Protein AF-C6TFQ3-F1 (afdb_monomer)

Structure (mmCIF, N/CA/C/O backbone):
data_AF-C6TFQ3-F1
#
_entry.id   AF-C6TFQ3-F1
#
loop_
_atom_site.group_PDB
_atom_site.id
_atom_site.type_symbol
_atom_site.label_atom_id
_atom_site.label_alt_id
_atom_site.label_comp_id
_atom_site.label_asym_id
_atom_site.label_entity_id
_atom_site.label_seq_id
_atom_site.pdbx_PDB_ins_code
_atom_site.Cartn_x
_atom_site.Cartn_y
_atom_site.Cartn_z
_atom_site.occupancy
_atom_site.B_iso_or_equiv
_atom_site.auth_seq_id
_atom_site.auth_comp_id
_atom_site.auth_asym_id
_atom_site.auth_atom_id
_atom_site.pdbx_PDB_model_num
ATOM 1 N N . MET A 1 1 ? 29.417 -45.162 -8.213 1.00 48.94 1 MET A N 1
ATOM 2 C CA . MET A 1 1 ? 28.328 -45.155 -9.212 1.00 48.94 1 MET A CA 1
ATOM 3 C C . MET A 1 1 ? 28.315 -43.777 -9.862 1.00 48.94 1 MET A C 1
ATOM 5 O O . MET A 1 1 ? 27.961 -42.842 -9.167 1.00 48.94 1 MET A O 1
ATOM 9 N N . GLY A 1 2 ? 28.736 -43.492 -11.087 1.00 54.97 2 GLY A N 1
ATOM 10 C CA . GLY A 1 2 ? 29.522 -44.139 -12.146 1.00 54.97 2 GLY A CA 1
ATOM 11 C C . GLY A 1 2 ? 30.116 -42.960 -12.956 1.00 54.97 2 GLY A C 1
ATOM 12 O O . GLY A 1 2 ? 29.472 -41.917 -13.040 1.00 54.97 2 GLY A O 1
ATOM 13 N N . SER A 1 3 ? 31.423 -42.968 -13.235 1.00 65.56 3 SER A N 1
ATOM 14 C CA . SER A 1 3 ? 32.021 -43.207 -14.571 1.00 65.56 3 SER A CA 1
ATOM 15 C C . SER A 1 3 ? 31.648 -42.122 -15.601 1.00 65.56 3 SER A C 1
ATOM 17 O O . SER A 1 3 ? 30.501 -42.048 -16.021 1.00 65.56 3 SER A O 1
ATOM 19 N N . GLU A 1 4 ? 32.501 -41.126 -15.876 1.00 51.19 4 GLU A N 1
ATOM 20 C CA . GLU A 1 4 ? 33.645 -41.136 -16.826 1.00 51.19 4 GLU A CA 1
ATOM 21 C C . GLU A 1 4 ? 33.305 -41.570 -18.264 1.00 51.19 4 GLU A C 1
ATOM 23 O O . GLU A 1 4 ? 33.021 -42.738 -18.506 1.00 51.19 4 GLU A O 1
ATOM 28 N N . SER A 1 5 ? 33.456 -40.650 -19.230 1.00 60.28 5 SER A N 1
ATOM 29 C CA . SER A 1 5 ? 34.064 -40.905 -20.554 1.00 60.28 5 SER A CA 1
ATOM 30 C C . SER A 1 5 ? 34.273 -39.565 -21.285 1.00 60.28 5 SER A C 1
ATOM 32 O O . SER A 1 5 ? 33.310 -38.839 -21.501 1.00 60.28 5 SER A O 1
ATOM 34 N N . VAL A 1 6 ? 35.501 -39.045 -21.395 1.00 60.16 6 VAL A N 1
ATOM 35 C CA . VAL A 1 6 ? 36.549 -39.310 -22.413 1.00 60.16 6 VAL A CA 1
ATOM 36 C C . VAL A 1 6 ? 36.440 -38.373 -23.628 1.00 60.16 6 VAL A C 1
ATOM 38 O O . VAL A 1 6 ? 35.434 -38.299 -24.321 1.00 60.16 6 VAL A O 1
ATOM 41 N N . ALA A 1 7 ? 37.532 -37.630 -23.815 1.00 52.31 7 ALA A N 1
ATOM 42 C CA . ALA A 1 7 ? 37.815 -36.614 -24.824 1.00 52.31 7 ALA A CA 1
ATOM 43 C C . ALA A 1 7 ? 38.434 -37.247 -26.114 1.00 52.31 7 ALA A C 1
ATOM 45 O O . ALA A 1 7 ? 38.177 -38.417 -26.378 1.00 52.31 7 ALA A O 1
ATOM 46 N N . PRO A 1 8 ? 39.344 -36.584 -26.864 1.00 57.88 8 PRO A N 1
ATOM 47 C CA . PRO A 1 8 ? 39.130 -35.576 -27.922 1.00 57.88 8 PRO A CA 1
ATOM 48 C C . PRO A 1 8 ? 39.855 -35.929 -29.258 1.00 57.88 8 PRO A C 1
ATOM 50 O O . PRO A 1 8 ? 40.720 -36.796 -29.270 1.00 57.88 8 PRO A O 1
ATOM 53 N N . MET A 1 9 ? 39.609 -35.220 -30.378 1.00 65.50 9 MET A N 1
ATOM 54 C CA . MET A 1 9 ? 40.510 -35.233 -31.566 1.00 65.50 9 MET A CA 1
ATOM 55 C C . MET A 1 9 ? 40.239 -34.014 -32.487 1.00 65.50 9 MET A C 1
ATOM 57 O O . MET A 1 9 ? 39.106 -33.830 -32.909 1.00 65.50 9 MET A O 1
ATOM 61 N N . VAL A 1 10 ? 41.107 -32.986 -32.525 1.00 60.50 10 VAL A N 1
ATOM 62 C CA . VAL A 1 10 ? 42.209 -32.687 -33.489 1.00 60.50 10 VAL A CA 1
ATOM 63 C C . VAL A 1 10 ? 41.747 -32.308 -34.908 1.00 60.50 10 VAL A C 1
ATOM 65 O O . VAL A 1 10 ? 41.184 -33.138 -35.599 1.00 60.50 10 VAL A O 1
ATOM 68 N N . GLU A 1 11 ? 42.033 -31.060 -35.318 1.00 57.12 11 GLU A N 1
ATOM 69 C CA . GLU A 1 11 ? 42.728 -30.636 -36.565 1.00 57.12 11 GLU A CA 1
ATOM 70 C C . GLU A 1 11 ? 42.681 -29.091 -36.675 1.00 57.12 11 GLU A C 1
ATOM 72 O O . GLU A 1 11 ? 41.654 -28.474 -36.932 1.00 57.12 11 GLU A O 1
ATOM 77 N N . THR A 1 12 ? 43.698 -28.390 -36.165 1.00 47.97 12 THR A N 1
ATOM 78 C CA . THR A 1 12 ? 44.745 -27.674 -36.927 1.00 47.97 12 THR A CA 1
ATOM 79 C C . THR A 1 12 ? 44.280 -26.881 -38.154 1.00 47.97 12 THR A C 1
ATOM 81 O O . THR A 1 12 ? 44.233 -27.403 -39.262 1.00 47.97 12 THR A O 1
ATOM 84 N N . SER A 1 13 ? 44.127 -25.559 -38.003 1.00 61.50 13 SER A N 1
ATOM 85 C CA . SER A 1 13 ? 44.416 -24.646 -39.111 1.00 61.50 13 SER A CA 1
ATOM 86 C C . SER A 1 13 ? 44.964 -23.296 -38.644 1.00 61.50 13 SER A C 1
ATOM 88 O O . SER A 1 13 ? 44.720 -22.821 -37.538 1.00 61.50 13 SER A O 1
ATOM 90 N N . LYS A 1 14 ? 45.820 -22.748 -39.498 1.00 56.38 14 LYS A N 1
ATOM 91 C CA . LYS A 1 14 ? 47.027 -21.973 -39.206 1.00 56.38 14 LYS A CA 1
ATOM 92 C C . LYS A 1 14 ? 46.860 -20.542 -39.705 1.00 56.38 14 LYS A C 1
ATOM 94 O O . LYS A 1 14 ? 46.885 -20.346 -40.908 1.00 56.38 14 LYS A O 1
ATOM 99 N N . ASN A 1 15 ? 46.791 -19.553 -38.812 1.00 56.25 15 ASN A N 1
ATOM 100 C CA . ASN A 1 15 ? 46.951 -18.124 -39.134 1.00 56.25 15 ASN A CA 1
ATOM 101 C C . ASN A 1 15 ? 47.692 -17.454 -37.960 1.00 56.25 15 ASN A C 1
ATOM 103 O O . ASN A 1 15 ? 47.140 -17.314 -36.879 1.00 56.25 15 ASN A O 1
ATOM 107 N N . ARG A 1 16 ? 49.029 -17.379 -37.992 1.00 54.97 16 ARG A N 1
ATOM 108 C CA . ARG A 1 16 ? 49.882 -16.316 -38.569 1.00 54.97 16 ARG A CA 1
ATOM 109 C C . ARG A 1 16 ? 49.795 -14.986 -37.788 1.00 54.97 16 ARG A C 1
ATOM 111 O O . ARG A 1 16 ? 48.794 -14.292 -37.875 1.00 54.97 16 ARG A O 1
ATOM 118 N N . SER A 1 17 ? 50.927 -14.646 -37.144 1.00 53.91 17 SER A N 1
ATOM 119 C CA . SER A 1 17 ? 51.360 -13.345 -36.569 1.00 53.91 17 SER A CA 1
ATOM 120 C C . SER A 1 17 ? 50.542 -12.795 -35.385 1.00 53.91 17 SER A C 1
ATOM 122 O O . SER A 1 17 ? 49.330 -12.765 -35.449 1.00 53.91 17 SER A O 1
ATOM 124 N N . SER A 1 18 ? 51.091 -12.307 -34.269 1.00 56.94 18 SER A N 1
ATOM 125 C CA . SER A 1 18 ? 52.445 -11.848 -33.929 1.00 56.94 18 SER A CA 1
ATOM 126 C C . SER A 1 18 ? 52.644 -11.889 -32.404 1.00 56.94 18 SER A C 1
ATOM 128 O O . SER A 1 18 ? 51.827 -11.367 -31.649 1.00 56.94 18 SER A O 1
ATOM 130 N N 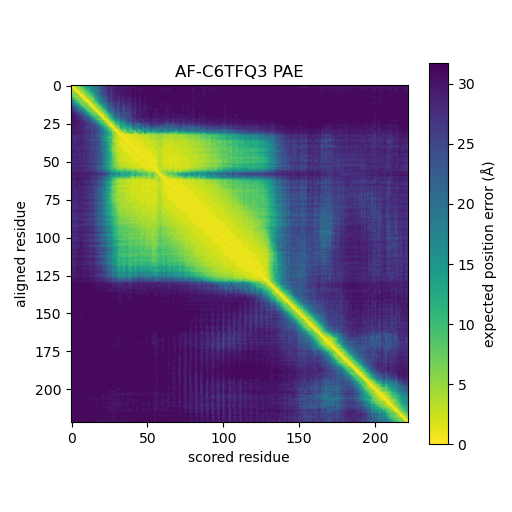. SER A 1 19 ? 53.756 -12.480 -31.968 1.00 46.12 19 SER A N 1
ATOM 131 C CA . SER A 1 19 ? 54.233 -12.501 -30.582 1.00 46.12 19 SER A CA 1
ATOM 132 C C . SER A 1 19 ? 54.896 -11.168 -30.203 1.00 46.12 19 SER A C 1
ATOM 134 O O . SER A 1 19 ? 55.798 -10.714 -30.902 1.00 46.12 19 SER A O 1
ATOM 136 N N . GLY A 1 20 ? 54.507 -10.595 -29.061 1.00 50.88 20 GLY A N 1
ATOM 137 C CA . GLY A 1 20 ? 55.154 -9.453 -28.399 1.00 50.88 20 GLY A CA 1
ATOM 138 C C . GLY A 1 20 ? 54.477 -9.203 -27.046 1.00 50.88 20 GLY A C 1
ATOM 139 O O . GLY A 1 20 ? 53.488 -8.491 -26.981 1.00 50.88 20 GLY A O 1
ATOM 140 N N . LYS A 1 21 ? 54.739 -10.024 -26.024 1.00 52.56 21 LYS A N 1
ATOM 141 C CA . LYS A 1 21 ? 55.815 -9.888 -25.023 1.00 52.56 21 LYS A CA 1
ATOM 142 C C . LYS A 1 21 ? 55.542 -8.765 -23.999 1.00 52.56 21 LYS A C 1
ATOM 144 O O . LYS A 1 21 ? 55.502 -7.597 -24.348 1.00 52.56 21 LYS A O 1
ATOM 149 N N . MET A 1 22 ? 55.480 -9.203 -22.733 1.00 53.91 22 MET A N 1
ATOM 150 C CA . MET A 1 22 ? 55.640 -8.490 -21.450 1.00 53.91 22 MET A CA 1
ATOM 151 C C . MET A 1 22 ? 54.394 -8.084 -20.647 1.00 53.91 22 MET A C 1
ATOM 153 O O . MET A 1 22 ? 53.729 -7.084 -20.886 1.00 53.91 22 MET A O 1
ATOM 157 N N . ASN A 1 23 ? 54.204 -8.864 -19.578 1.00 44.00 23 ASN A N 1
ATOM 158 C CA . ASN A 1 23 ? 53.547 -8.511 -18.327 1.00 44.00 23 ASN A CA 1
ATOM 159 C C . ASN A 1 23 ? 54.017 -7.139 -17.815 1.00 44.00 23 ASN A C 1
ATOM 161 O O . ASN A 1 23 ? 55.199 -6.973 -17.521 1.00 44.00 23 ASN A O 1
ATOM 165 N N . GLN A 1 24 ? 53.092 -6.199 -17.642 1.00 50.66 24 GLN A N 1
ATOM 166 C CA . GLN A 1 24 ? 53.232 -5.041 -16.757 1.00 50.66 24 GLN A CA 1
ATOM 167 C C . GLN A 1 24 ? 51.860 -4.766 -16.131 1.00 50.66 24 GLN A C 1
ATOM 169 O O . GLN A 1 24 ? 50.830 -4.971 -16.769 1.00 50.66 24 GLN A O 1
ATOM 174 N N . GLY A 1 25 ? 51.873 -4.415 -14.846 1.00 44.50 25 GLY A N 1
ATOM 175 C CA . GLY A 1 25 ? 50.775 -4.557 -13.893 1.00 44.50 25 GLY A CA 1
ATOM 176 C C . GLY A 1 25 ? 49.431 -3.917 -14.245 1.00 44.50 25 GLY A C 1
ATOM 177 O O . GLY A 1 25 ? 49.281 -3.140 -15.179 1.00 44.50 25 GLY A O 1
ATOM 178 N N . LYS A 1 26 ? 48.440 -4.281 -13.425 1.00 47.41 26 LYS A N 1
ATOM 179 C CA . LYS A 1 26 ? 47.054 -3.800 -13.382 1.00 47.41 26 LYS A CA 1
ATOM 180 C C . LYS A 1 26 ? 46.960 -2.272 -13.560 1.00 47.41 26 LYS A C 1
ATOM 182 O O . LYS A 1 26 ? 46.892 -1.532 -12.587 1.00 47.41 26 LYS A O 1
ATOM 187 N N . VAL A 1 27 ? 46.919 -1.803 -14.802 1.00 49.78 27 VAL A N 1
ATOM 188 C CA . VAL A 1 27 ? 46.503 -0.446 -15.164 1.00 49.78 27 VAL A CA 1
ATOM 189 C C . VAL A 1 27 ? 45.105 -0.589 -15.755 1.00 49.78 27 VAL A C 1
ATOM 191 O O . VAL A 1 27 ? 44.945 -1.382 -16.688 1.00 49.78 27 VAL A O 1
ATOM 194 N N . PRO A 1 28 ? 44.078 0.114 -15.238 1.00 62.00 28 PRO A N 1
ATOM 195 C CA . PRO A 1 28 ? 42.754 0.097 -15.844 1.00 62.00 28 PRO A CA 1
ATOM 196 C C . PRO A 1 28 ? 42.904 0.427 -17.329 1.00 62.00 28 PRO A C 1
ATOM 198 O O . PRO A 1 28 ? 43.361 1.521 -17.671 1.00 62.00 28 PRO A O 1
ATOM 201 N N . ARG A 1 29 ? 42.606 -0.542 -18.211 1.00 63.22 29 ARG A N 1
ATOM 202 C CA . ARG A 1 29 ? 42.688 -0.343 -19.661 1.00 63.22 29 ARG A CA 1
ATOM 203 C C . ARG A 1 29 ? 41.931 0.943 -19.970 1.00 63.22 29 ARG A C 1
ATOM 205 O O . ARG A 1 29 ? 40.759 1.070 -19.621 1.00 63.22 29 ARG A O 1
ATOM 212 N N . LYS A 1 30 ? 42.620 1.925 -20.555 1.00 72.94 30 LYS A N 1
ATOM 213 C CA . LYS A 1 30 ? 42.013 3.181 -20.997 1.00 72.94 30 LYS A CA 1
ATOM 214 C C . LYS A 1 30 ? 41.068 2.835 -22.145 1.00 72.94 30 LYS A C 1
ATOM 216 O O . LYS A 1 30 ? 41.473 2.805 -23.298 1.00 72.94 30 LYS A O 1
ATOM 221 N N . ILE A 1 31 ? 39.829 2.497 -21.800 1.00 76.31 31 ILE A N 1
ATOM 222 C CA . ILE A 1 31 ? 38.749 2.246 -22.752 1.00 76.31 31 ILE A CA 1
ATOM 223 C C . ILE A 1 31 ? 38.613 3.492 -23.627 1.00 76.31 31 ILE A C 1
ATOM 225 O O . ILE A 1 31 ? 38.533 4.612 -23.100 1.00 76.31 31 ILE A O 1
ATOM 229 N N . HIS A 1 32 ? 38.611 3.300 -24.946 1.00 88.00 32 HIS A N 1
ATOM 230 C CA . HIS A 1 32 ? 38.475 4.394 -25.901 1.00 88.00 32 HIS A CA 1
ATOM 231 C C . HIS A 1 32 ? 37.145 5.122 -25.664 1.00 88.00 32 HIS A C 1
ATOM 233 O O . HIS A 1 32 ? 36.136 4.509 -25.316 1.00 88.00 32 HIS A O 1
ATOM 239 N N . LYS A 1 33 ? 37.116 6.445 -25.865 1.00 94.06 33 LYS A N 1
ATOM 240 C CA . LYS A 1 33 ? 35.918 7.273 -25.623 1.00 94.06 33 LYS A CA 1
ATOM 241 C C . LYS A 1 33 ? 34.663 6.713 -26.314 1.00 94.06 33 LYS A C 1
ATOM 243 O O . LYS A 1 33 ? 33.593 6.723 -25.716 1.00 94.06 33 LYS A O 1
ATOM 248 N N . ALA A 1 34 ? 34.815 6.191 -27.532 1.00 94.88 34 ALA A N 1
ATOM 249 C CA . ALA A 1 34 ? 33.730 5.580 -28.297 1.00 94.88 34 ALA A CA 1
ATOM 250 C C . ALA A 1 34 ? 33.166 4.312 -27.632 1.00 94.88 34 ALA A C 1
ATOM 252 O O . ALA A 1 34 ? 31.954 4.163 -27.534 1.00 94.88 34 ALA A O 1
ATOM 253 N N . GLU A 1 35 ? 34.029 3.429 -27.129 1.00 94.88 35 GLU A N 1
ATOM 254 C CA . GLU A 1 35 ? 33.624 2.189 -26.455 1.00 94.88 35 GLU A CA 1
ATOM 255 C C . GLU A 1 35 ? 32.897 2.486 -25.136 1.00 94.88 35 GLU A C 1
ATOM 257 O O . GLU A 1 35 ? 31.862 1.893 -24.842 1.00 94.88 35 GLU A O 1
ATOM 262 N N . ARG A 1 36 ? 33.365 3.489 -24.384 1.00 94.81 36 ARG A N 1
ATOM 263 C CA . ARG A 1 36 ? 32.683 3.949 -23.166 1.00 94.81 36 ARG A CA 1
ATOM 264 C C . ARG A 1 36 ? 31.283 4.500 -23.449 1.00 94.81 36 ARG A C 1
ATOM 266 O O . ARG A 1 36 ? 30.354 4.204 -22.705 1.00 94.81 36 ARG A O 1
ATOM 273 N N . GLU A 1 37 ? 31.130 5.293 -24.509 1.00 96.88 37 GLU A N 1
ATOM 274 C CA . GLU A 1 37 ? 29.821 5.820 -24.920 1.00 96.88 37 GLU A CA 1
ATOM 275 C C . GLU A 1 37 ? 28.899 4.712 -25.443 1.00 96.88 37 GLU A C 1
ATOM 277 O O . GLU A 1 37 ? 27.707 4.730 -25.141 1.00 96.88 37 GLU A O 1
ATOM 282 N N . LYS A 1 38 ? 29.435 3.725 -26.174 1.00 97.00 38 LYS A N 1
ATOM 283 C CA . LYS A 1 38 ? 28.672 2.552 -26.618 1.00 97.00 38 LYS A CA 1
ATOM 284 C C . LYS A 1 38 ? 28.077 1.804 -25.421 1.00 97.00 38 LYS A C 1
ATOM 286 O O . LYS A 1 38 ? 26.860 1.670 -25.364 1.00 97.00 38 LYS A O 1
ATOM 291 N N . MET A 1 39 ? 28.900 1.448 -24.431 1.00 96.12 39 MET A N 1
ATOM 292 C CA . MET A 1 39 ? 28.422 0.783 -23.208 1.00 96.12 39 MET A CA 1
ATOM 293 C C . MET A 1 39 ? 27.387 1.628 -22.454 1.00 96.12 39 MET A C 1
ATOM 295 O O . MET A 1 39 ? 26.392 1.104 -21.962 1.00 96.12 39 MET A O 1
ATOM 299 N N . LYS A 1 40 ? 27.575 2.954 -22.391 1.00 97.44 40 LYS A N 1
ATOM 300 C CA . LYS A 1 40 ? 26.594 3.861 -21.775 1.00 97.44 40 LYS A CA 1
ATOM 301 C C . LYS A 1 40 ? 25.237 3.812 -22.491 1.00 97.44 40 LYS A C 1
ATOM 303 O O . LYS A 1 40 ? 24.203 3.846 -21.826 1.00 97.44 40 LYS A O 1
ATOM 308 N N . ARG A 1 41 ? 25.222 3.760 -23.828 1.00 97.31 41 ARG A N 1
ATOM 309 C CA . ARG A 1 41 ? 23.979 3.676 -24.615 1.00 97.31 41 ARG A CA 1
ATOM 310 C C . ARG A 1 41 ? 23.318 2.312 -24.532 1.00 97.31 41 ARG A C 1
ATOM 312 O O . ARG A 1 41 ? 22.097 2.275 -24.455 1.00 97.31 41 ARG A O 1
ATOM 319 N N . GLU A 1 42 ? 24.100 1.238 -24.543 1.00 97.50 42 GLU A N 1
ATOM 320 C CA . GLU A 1 42 ? 23.598 -0.126 -24.344 1.00 97.50 42 GLU A CA 1
ATOM 321 C C . GLU A 1 42 ? 22.901 -0.232 -22.988 1.00 97.50 42 GLU A C 1
ATOM 323 O O . GLU A 1 42 ? 21.717 -0.548 -22.949 1.00 97.50 42 GLU A O 1
ATOM 328 N N . HIS A 1 43 ? 23.559 0.212 -21.913 1.00 97.81 43 HIS A N 1
ATOM 329 C CA . HIS A 1 43 ? 22.948 0.247 -20.587 1.00 97.81 43 HIS A CA 1
ATOM 330 C C . HIS A 1 43 ? 21.677 1.112 -20.534 1.00 97.81 43 HIS A C 1
ATOM 332 O O . HIS A 1 43 ? 20.667 0.708 -19.971 1.00 97.81 43 HIS A O 1
ATOM 338 N N . LEU A 1 44 ? 21.679 2.307 -21.140 1.00 96.75 44 LEU A 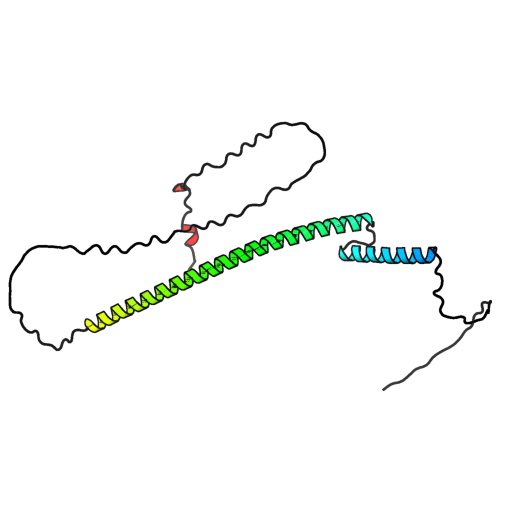N 1
ATOM 339 C CA . LEU A 1 44 ? 20.470 3.137 -21.185 1.00 96.75 44 LEU A CA 1
ATOM 340 C C . LEU A 1 44 ? 19.334 2.457 -21.967 1.00 96.75 44 LEU A C 1
ATOM 342 O O . LEU A 1 44 ? 18.174 2.598 -21.592 1.00 96.75 44 LEU A O 1
ATOM 346 N N . ASN A 1 45 ? 19.650 1.741 -23.048 1.00 95.56 45 ASN A N 1
ATOM 347 C CA . ASN A 1 45 ? 18.661 0.994 -23.820 1.00 95.56 45 ASN A CA 1
ATOM 348 C C . ASN A 1 45 ? 18.075 -0.169 -23.009 1.00 95.56 45 ASN A C 1
ATOM 350 O O . ASN A 1 45 ? 16.862 -0.335 -23.053 1.00 95.56 45 ASN A O 1
ATOM 354 N N . GLU A 1 46 ? 18.880 -0.893 -22.224 1.00 96.19 46 GLU A N 1
ATOM 355 C CA . GLU A 1 46 ? 18.383 -1.915 -21.284 1.00 96.19 46 GLU A CA 1
ATOM 356 C C . GLU A 1 46 ? 17.332 -1.320 -20.336 1.00 96.19 46 GLU A C 1
ATOM 358 O O . GLU A 1 46 ? 16.245 -1.867 -20.203 1.00 96.19 46 GLU A O 1
ATOM 363 N N . ARG A 1 47 ? 17.578 -0.123 -19.781 1.00 96.12 47 ARG A N 1
ATOM 364 C CA . ARG A 1 47 ? 16.597 0.561 -18.911 1.00 96.12 47 ARG A CA 1
ATOM 365 C C . ARG A 1 47 ? 15.293 0.912 -19.630 1.00 96.12 47 ARG A C 1
ATOM 367 O O . ARG A 1 47 ? 14.241 0.894 -19.000 1.00 96.12 47 ARG A O 1
ATOM 374 N N . PHE A 1 48 ? 15.345 1.252 -20.921 1.00 96.12 48 PHE A N 1
ATOM 375 C CA . PHE A 1 48 ? 14.134 1.482 -21.719 1.00 96.12 48 PHE A CA 1
ATOM 376 C C . PHE A 1 48 ? 13.375 0.183 -21.999 1.00 96.12 48 PHE A C 1
ATOM 378 O O . PHE A 1 48 ? 12.149 0.213 -21.992 1.00 96.12 48 PHE A O 1
ATOM 385 N N . VAL A 1 49 ? 14.079 -0.931 -22.220 1.00 94.31 49 VAL A N 1
ATOM 386 C CA . VAL A 1 49 ? 13.466 -2.258 -22.397 1.00 94.31 49 VAL A CA 1
ATOM 387 C C . VAL A 1 49 ? 12.808 -2.721 -21.095 1.00 94.31 49 VAL A C 1
ATOM 389 O O . VAL A 1 49 ? 11.645 -3.113 -21.121 1.00 94.31 49 VAL A O 1
ATOM 392 N N . ASP A 1 50 ? 13.491 -2.585 -19.955 1.00 95.81 50 ASP A N 1
ATOM 393 C CA . ASP A 1 50 ? 12.934 -2.889 -18.629 1.00 95.81 50 ASP A CA 1
ATOM 394 C C . ASP A 1 50 ? 11.676 -2.056 -18.343 1.00 95.81 50 ASP A C 1
ATOM 396 O O . ASP A 1 50 ? 10.667 -2.578 -17.872 1.00 95.81 50 ASP A O 1
ATOM 400 N N . LEU A 1 51 ? 11.721 -0.752 -18.649 1.00 96.62 51 LEU A N 1
ATOM 401 C CA . LEU A 1 51 ? 10.587 0.152 -18.464 1.00 96.62 51 LEU A CA 1
ATOM 402 C C . LEU A 1 51 ? 9.420 -0.190 -19.396 1.00 96.62 51 LEU A C 1
ATOM 404 O O . LEU A 1 51 ? 8.277 -0.157 -18.959 1.00 96.62 51 LEU A O 1
ATOM 408 N N . ALA A 1 52 ? 9.690 -0.526 -20.660 1.00 95.69 52 ALA A N 1
ATOM 409 C CA . ALA A 1 52 ? 8.657 -0.961 -21.596 1.00 95.69 52 ALA A CA 1
ATOM 410 C C . ALA A 1 52 ? 7.992 -2.261 -21.123 1.00 95.69 52 ALA A C 1
ATOM 412 O O . ALA A 1 52 ? 6.769 -2.325 -21.073 1.00 95.69 52 ALA A O 1
ATOM 413 N N . SER A 1 53 ? 8.792 -3.240 -20.690 1.00 94.56 53 SER A N 1
ATOM 414 C CA . SER A 1 53 ? 8.318 -4.499 -20.106 1.00 94.56 53 SER A CA 1
ATOM 415 C C . SER A 1 53 ? 7.422 -4.265 -18.885 1.00 94.56 53 SER A C 1
ATOM 417 O O . SER A 1 53 ? 6.330 -4.816 -18.811 1.00 94.56 53 SER A O 1
ATOM 419 N N . ALA A 1 54 ? 7.817 -3.372 -17.969 1.00 95.00 54 ALA A N 1
ATOM 420 C CA . ALA A 1 54 ? 7.018 -3.029 -16.787 1.00 95.00 54 ALA A CA 1
ATOM 421 C C . ALA A 1 54 ? 5.684 -2.321 -17.102 1.00 95.00 54 ALA A C 1
ATOM 423 O O . ALA A 1 54 ? 4.820 -2.235 -16.232 1.00 95.00 54 ALA A O 1
ATOM 424 N N . LEU A 1 55 ? 5.534 -1.779 -18.314 1.00 94.94 55 LEU A N 1
ATOM 425 C CA . LEU A 1 55 ? 4.323 -1.115 -18.804 1.00 94.94 55 LEU A CA 1
ATOM 426 C C . LEU A 1 55 ? 3.528 -1.985 -19.787 1.00 94.94 55 LEU A C 1
ATOM 428 O O . LEU A 1 55 ? 2.596 -1.478 -20.410 1.00 94.94 55 LEU A O 1
ATOM 432 N N . ASP A 1 56 ? 3.930 -3.245 -19.985 1.00 93.31 56 ASP A N 1
ATOM 433 C CA . ASP A 1 56 ? 3.393 -4.141 -21.015 1.00 93.31 56 ASP A CA 1
ATOM 434 C C . ASP A 1 56 ? 3.454 -3.538 -22.439 1.00 93.31 56 ASP A C 1
ATOM 436 O O . ASP A 1 56 ? 2.622 -3.810 -23.309 1.00 93.31 56 ASP A O 1
ATOM 440 N N . LEU A 1 57 ? 4.464 -2.700 -22.700 1.00 90.75 57 LEU A N 1
ATOM 441 C CA . LEU A 1 57 ? 4.740 -2.102 -24.004 1.00 90.75 57 LEU A CA 1
ATOM 442 C C . LEU A 1 57 ? 5.750 -2.950 -24.786 1.00 90.75 57 LEU A C 1
ATOM 444 O O . LEU A 1 57 ? 6.745 -3.436 -24.259 1.00 90.75 57 LEU A O 1
ATOM 448 N N . ASN A 1 58 ? 5.535 -3.064 -26.096 1.00 84.31 58 ASN A N 1
ATOM 449 C CA . ASN A 1 58 ? 6.475 -3.717 -27.009 1.00 84.31 58 ASN A CA 1
ATOM 450 C C . ASN A 1 58 ? 7.776 -2.899 -27.193 1.00 84.31 58 ASN A C 1
ATOM 452 O O . ASN A 1 58 ? 7.749 -1.667 -27.145 1.00 84.31 58 ASN A O 1
ATOM 456 N N . GLU A 1 59 ? 8.890 -3.559 -27.517 1.00 73.38 59 GLU A N 1
ATOM 457 C CA . GLU A 1 59 ? 10.197 -2.944 -27.822 1.00 73.38 59 GLU A CA 1
ATOM 458 C C . GLU A 1 59 ? 10.171 -2.014 -29.050 1.00 73.38 59 GLU A C 1
ATOM 460 O O . GLU A 1 59 ? 11.012 -1.128 -29.197 1.00 73.38 59 GLU A O 1
ATOM 465 N N . ASN A 1 60 ? 9.160 -2.179 -29.909 1.00 82.50 60 ASN A N 1
ATOM 466 C CA . ASN A 1 60 ? 8.921 -1.332 -31.078 1.00 82.50 60 ASN A CA 1
ATOM 467 C C . ASN A 1 60 ? 8.371 0.060 -30.721 1.00 82.50 60 ASN A C 1
ATOM 469 O O . ASN A 1 60 ? 8.290 0.932 -31.589 1.00 82.50 60 ASN A O 1
ATOM 473 N N . ASN A 1 61 ? 7.976 0.286 -29.464 1.00 85.44 61 ASN A N 1
ATOM 474 C CA . ASN A 1 61 ? 7.511 1.595 -29.029 1.00 85.44 61 ASN A CA 1
ATOM 475 C C . ASN A 1 61 ? 8.683 2.579 -28.957 1.00 85.44 61 ASN A C 1
ATOM 477 O O . ASN A 1 61 ? 9.731 2.318 -28.367 1.00 85.44 61 ASN A O 1
ATOM 481 N N . GLY A 1 62 ? 8.500 3.758 -29.554 1.00 93.12 62 GLY A N 1
ATOM 482 C CA . GLY A 1 62 ? 9.507 4.811 -29.499 1.00 93.12 62 GLY A CA 1
ATOM 483 C C . GLY A 1 62 ? 9.772 5.260 -28.058 1.00 93.12 62 GLY A C 1
ATOM 484 O O . GLY A 1 62 ? 8.853 5.354 -27.247 1.00 93.12 62 GLY A O 1
ATOM 485 N N . LYS A 1 63 ? 11.022 5.631 -27.749 1.00 95.06 63 LYS A N 1
ATOM 486 C CA . LYS A 1 63 ? 11.436 6.093 -26.405 1.00 95.06 63 LYS A CA 1
ATOM 487 C C . LYS A 1 63 ? 10.550 7.207 -25.841 1.00 95.06 63 LYS A C 1
ATOM 489 O O . LYS A 1 63 ? 10.259 7.213 -24.653 1.00 95.06 63 LYS A O 1
ATOM 494 N N . ALA A 1 64 ? 10.113 8.138 -26.692 1.00 95.75 64 ALA A N 1
ATOM 495 C CA . ALA A 1 64 ? 9.204 9.208 -26.291 1.00 95.75 64 ALA A CA 1
ATOM 496 C C . ALA A 1 64 ? 7.839 8.666 -25.834 1.00 95.75 64 ALA A C 1
ATOM 498 O O . ALA A 1 64 ? 7.336 9.103 -24.807 1.00 95.75 64 ALA A O 1
ATOM 499 N N . SER A 1 65 ? 7.282 7.679 -26.545 1.00 95.50 65 SER A N 1
ATOM 500 C CA . SER A 1 65 ? 6.013 7.042 -26.180 1.00 95.50 65 SER A CA 1
ATOM 501 C C . SER A 1 65 ? 6.130 6.290 -24.854 1.00 95.50 65 SER A C 1
ATOM 503 O O . SER A 1 65 ? 5.301 6.520 -23.982 1.00 95.50 65 SER A O 1
ATOM 505 N N . ILE A 1 66 ? 7.201 5.510 -24.645 1.00 96.44 66 ILE A N 1
ATOM 506 C CA . ILE A 1 66 ? 7.454 4.823 -23.363 1.00 96.44 66 ILE A CA 1
ATOM 507 C C . ILE A 1 66 ? 7.452 5.831 -22.202 1.00 96.44 66 ILE A C 1
ATOM 509 O O . ILE A 1 66 ? 6.788 5.612 -21.191 1.00 96.44 66 ILE A O 1
ATOM 513 N N . LEU A 1 67 ? 8.147 6.965 -22.348 1.00 97.19 67 LEU A N 1
ATOM 514 C CA . LEU A 1 67 ? 8.192 8.005 -21.312 1.00 97.19 67 LEU A CA 1
ATOM 515 C C . LEU A 1 67 ? 6.833 8.679 -21.091 1.00 97.19 67 LEU A C 1
ATOM 517 O O . LEU A 1 67 ? 6.455 8.907 -19.943 1.00 97.19 67 LEU A O 1
ATOM 521 N N . CYS A 1 68 ? 6.100 8.992 -22.162 1.00 96.88 68 CYS A N 1
ATOM 522 C CA . CYS A 1 68 ? 4.760 9.570 -22.066 1.00 96.88 68 CYS A CA 1
ATOM 523 C C . CYS A 1 68 ? 3.794 8.631 -21.333 1.00 96.88 68 CYS A C 1
ATOM 525 O O . CYS A 1 68 ? 3.111 9.074 -20.410 1.00 96.88 68 CYS A O 1
ATOM 527 N N . GLU A 1 69 ? 3.789 7.344 -21.683 1.00 96.62 69 GLU A N 1
ATOM 528 C CA . GLU A 1 69 ? 2.956 6.336 -21.022 1.00 96.62 69 GLU A CA 1
ATOM 529 C C . GLU A 1 69 ? 3.360 6.133 -19.562 1.00 96.62 69 GLU A C 1
ATOM 531 O O . GLU A 1 69 ? 2.493 6.105 -18.691 1.00 96.62 69 GLU A O 1
ATOM 536 N N . THR A 1 70 ? 4.664 6.105 -19.264 1.00 97.56 70 THR A N 1
ATOM 537 C CA . THR A 1 70 ? 5.165 6.058 -17.879 1.00 97.56 70 THR A CA 1
ATOM 538 C C . THR A 1 70 ? 4.641 7.239 -17.065 1.00 97.56 70 THR A C 1
ATOM 540 O O . THR A 1 70 ? 4.139 7.063 -15.957 1.00 97.56 70 THR A O 1
ATOM 543 N N . ALA A 1 71 ? 4.760 8.458 -17.602 1.00 98.00 71 ALA A N 1
ATOM 544 C CA . ALA A 1 71 ? 4.347 9.673 -16.908 1.00 98.00 71 ALA A CA 1
ATOM 545 C C . ALA A 1 71 ? 2.827 9.711 -16.688 1.00 98.00 71 ALA A C 1
ATOM 547 O O . ALA A 1 71 ? 2.371 10.101 -15.610 1.00 98.00 71 ALA A O 1
ATOM 548 N N . ARG A 1 72 ? 2.053 9.275 -17.690 1.00 97.88 72 ARG A N 1
ATOM 549 C CA . ARG A 1 72 ? 0.596 9.143 -17.600 1.00 97.88 72 ARG A CA 1
ATOM 550 C C . ARG A 1 72 ? 0.208 8.126 -16.526 1.00 97.88 72 ARG A C 1
ATOM 552 O O . ARG A 1 72 ? -0.523 8.482 -15.608 1.00 97.88 72 ARG A O 1
ATOM 559 N N . LEU A 1 73 ? 0.762 6.913 -16.582 1.00 97.88 73 LEU A N 1
A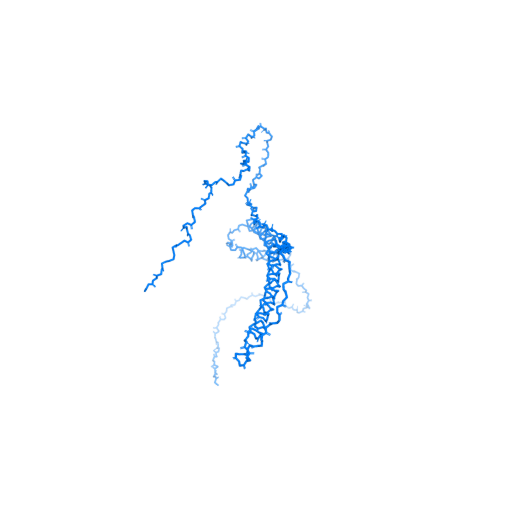TOM 560 C CA . LEU A 1 73 ? 0.471 5.858 -15.612 1.00 97.88 73 LEU A CA 1
ATOM 561 C C . LEU A 1 73 ? 0.861 6.268 -14.188 1.00 97.88 73 LEU A C 1
ATOM 563 O O . LEU A 1 73 ? 0.093 6.043 -13.259 1.00 97.88 73 LEU A O 1
ATOM 567 N N . LEU A 1 74 ? 2.017 6.912 -14.002 1.00 98.25 74 LEU A N 1
ATOM 568 C CA . LEU A 1 74 ? 2.436 7.405 -12.689 1.00 98.25 74 LEU A CA 1
ATOM 569 C C . LEU A 1 74 ? 1.423 8.409 -12.121 1.00 98.25 74 LEU A C 1
ATOM 571 O O . LEU A 1 74 ? 1.072 8.326 -10.946 1.00 98.25 74 LEU A O 1
ATOM 575 N N . LYS A 1 75 ? 0.924 9.334 -12.948 1.00 98.50 75 LYS A N 1
ATOM 576 C CA . LYS A 1 75 ? -0.107 10.296 -12.538 1.00 98.50 75 LYS A CA 1
ATOM 577 C C . LYS A 1 75 ? -1.422 9.602 -12.165 1.00 98.50 75 LYS A C 1
ATOM 579 O O . LYS A 1 75 ? -2.022 9.950 -11.145 1.00 98.50 75 LYS A O 1
ATOM 584 N N . ASP A 1 76 ? -1.843 8.620 -12.958 1.00 98.25 76 ASP A N 1
ATOM 585 C CA . ASP A 1 76 ? -3.061 7.841 -12.712 1.00 98.25 76 ASP A CA 1
ATOM 586 C C . ASP A 1 76 ? -2.942 7.017 -11.416 1.00 98.25 76 ASP A C 1
ATOM 588 O O . ASP A 1 76 ? -3.867 6.998 -10.604 1.00 98.25 76 ASP A O 1
ATOM 592 N N . LEU A 1 77 ? -1.791 6.380 -11.173 1.00 98.50 77 LEU A N 1
ATOM 593 C CA . LEU A 1 77 ? -1.511 5.621 -9.948 1.00 98.50 77 LEU A CA 1
ATOM 594 C C . LEU A 1 77 ? -1.455 6.524 -8.712 1.00 98.50 77 LEU A C 1
ATOM 596 O O . LEU A 1 77 ? -2.033 6.185 -7.682 1.00 98.50 77 LEU A O 1
ATOM 600 N N . LEU A 1 78 ? -0.812 7.691 -8.803 1.00 98.62 78 LEU A N 1
ATOM 601 C CA . LEU A 1 78 ? -0.800 8.668 -7.709 1.00 98.62 78 LEU A CA 1
ATOM 602 C C . LEU A 1 78 ? -2.217 9.152 -7.374 1.00 98.62 78 LEU A C 1
ATOM 604 O O . LEU A 1 78 ? -2.581 9.199 -6.200 1.00 98.62 78 LEU A O 1
ATOM 608 N N . SER A 1 79 ? -3.039 9.420 -8.392 1.00 98.50 79 SER A N 1
ATOM 609 C CA . SER A 1 79 ? -4.443 9.816 -8.208 1.00 98.50 79 SER A CA 1
ATOM 610 C C . SER A 1 79 ? -5.265 8.711 -7.529 1.00 98.50 79 SER A C 1
ATOM 612 O O . SER A 1 79 ? -6.057 8.990 -6.628 1.00 98.50 79 SER A O 1
ATOM 614 N N . GLN A 1 80 ? -5.046 7.445 -7.904 1.00 98.69 80 GLN A N 1
ATOM 615 C CA . GLN A 1 80 ? -5.681 6.292 -7.254 1.00 98.69 80 GLN A CA 1
ATOM 616 C C . GLN A 1 80 ? -5.245 6.143 -5.793 1.00 98.69 80 GLN A C 1
ATOM 618 O O . GLN A 1 80 ? -6.091 5.947 -4.924 1.00 98.69 80 GLN A O 1
ATOM 623 N N . ILE A 1 81 ? -3.950 6.296 -5.496 1.00 98.69 81 ILE A N 1
ATOM 624 C CA . ILE A 1 81 ? -3.429 6.259 -4.120 1.00 98.69 81 ILE A CA 1
ATOM 625 C C . ILE A 1 81 ? -4.071 7.360 -3.269 1.00 98.69 81 ILE A C 1
ATOM 627 O O . ILE A 1 81 ? -4.456 7.111 -2.128 1.00 98.69 81 ILE A O 1
ATOM 631 N N . GLU A 1 82 ? -4.199 8.575 -3.801 1.00 98.69 82 GLU A N 1
ATOM 632 C CA . GLU A 1 82 ? -4.869 9.675 -3.103 1.00 98.69 82 GLU A CA 1
ATOM 633 C C . GLU A 1 82 ? -6.356 9.390 -2.861 1.00 98.69 82 GLU A C 1
ATOM 635 O O . GLU A 1 82 ? -6.852 9.659 -1.766 1.00 98.69 82 GLU A O 1
ATOM 640 N N . SER A 1 83 ? -7.058 8.823 -3.846 1.00 98.50 83 SER A N 1
ATOM 641 C CA . SER A 1 83 ? -8.462 8.420 -3.705 1.00 98.50 83 SER A CA 1
ATOM 642 C C . SER A 1 83 ? -8.637 7.347 -2.629 1.00 98.50 83 SER A C 1
ATOM 644 O O . SER A 1 83 ? -9.446 7.521 -1.720 1.00 98.50 83 SER A O 1
ATOM 646 N N . LEU A 1 84 ? -7.826 6.288 -2.670 1.00 98.75 84 LEU A N 1
ATOM 647 C CA . LEU A 1 84 ? -7.861 5.195 -1.694 1.00 98.75 84 LEU A CA 1
ATOM 648 C C . LEU A 1 84 ? -7.520 5.675 -0.281 1.00 98.75 84 LEU A C 1
ATOM 650 O O . LEU A 1 84 ? -8.121 5.219 0.685 1.00 98.75 84 LEU A O 1
ATOM 654 N N . LYS A 1 85 ? -6.591 6.627 -0.135 1.00 98.75 85 LYS A N 1
ATOM 655 C CA . LYS A 1 85 ? -6.310 7.253 1.166 1.00 98.75 85 LYS A CA 1
ATOM 656 C C . LYS A 1 85 ? -7.524 8.002 1.714 1.00 98.75 85 LYS A C 1
ATOM 658 O O . LYS A 1 85 ? -7.790 7.904 2.907 1.00 98.75 85 LYS A O 1
ATOM 663 N N . LYS A 1 86 ? -8.254 8.737 0.868 1.00 98.50 86 LYS A N 1
ATOM 664 C CA . LYS A 1 86 ? -9.486 9.434 1.278 1.00 98.50 86 LYS A CA 1
ATOM 665 C C . LYS A 1 86 ? -10.566 8.439 1.697 1.00 98.50 86 LYS A C 1
ATOM 667 O O . LYS A 1 86 ? -11.122 8.588 2.778 1.00 98.50 86 LYS A O 1
ATOM 672 N N . GLU A 1 87 ? -10.800 7.409 0.887 1.00 98.56 87 GLU A N 1
ATOM 673 C CA . GLU A 1 87 ? -11.765 6.347 1.192 1.00 98.56 87 GLU A CA 1
ATOM 674 C C . GLU A 1 87 ? -11.404 5.606 2.484 1.00 98.56 87 GLU A C 1
ATOM 676 O O . GLU A 1 87 ? -12.265 5.395 3.330 1.00 98.56 87 GLU A O 1
ATOM 681 N N . ASN A 1 88 ? -10.125 5.287 2.695 1.00 98.69 88 ASN A N 1
ATOM 682 C CA . ASN A 1 88 ? -9.662 4.648 3.922 1.00 98.69 88 ASN A CA 1
ATOM 683 C C . ASN A 1 88 ? -9.951 5.504 5.164 1.00 98.69 88 ASN A C 1
ATOM 685 O O . ASN A 1 88 ? -10.421 4.974 6.166 1.00 98.69 88 ASN A O 1
ATOM 689 N N . VAL A 1 89 ? -9.728 6.821 5.092 1.00 98.56 89 VAL A N 1
ATOM 690 C CA . VAL A 1 89 ? -10.082 7.746 6.182 1.00 98.56 89 VAL A CA 1
ATOM 691 C C . VAL A 1 89 ? -11.593 7.749 6.428 1.00 98.56 89 VAL A C 1
ATOM 693 O O . VAL A 1 89 ? -12.016 7.677 7.582 1.00 98.56 89 VAL A O 1
ATOM 696 N N . THR A 1 90 ? -12.406 7.784 5.369 1.00 98.44 90 THR A N 1
ATOM 697 C CA . THR A 1 90 ? -13.870 7.710 5.483 1.00 98.44 90 THR A CA 1
ATOM 698 C C . THR A 1 90 ? -14.318 6.397 6.132 1.00 98.44 90 THR A C 1
ATOM 700 O O . THR A 1 90 ? -15.027 6.440 7.136 1.00 98.44 90 THR A O 1
ATOM 703 N N . LEU A 1 91 ? -13.841 5.245 5.654 1.00 98.75 91 LEU A N 1
ATOM 704 C CA . LEU A 1 91 ? -14.176 3.927 6.207 1.00 98.75 91 LEU A CA 1
ATOM 705 C C . LEU A 1 91 ? -13.725 3.767 7.663 1.00 98.75 91 LEU A C 1
ATOM 707 O O . LEU A 1 91 ? -14.443 3.182 8.470 1.00 98.75 91 LEU A O 1
ATOM 711 N N . LEU A 1 92 ? -12.557 4.302 8.033 1.00 98.62 92 LEU A N 1
ATOM 712 C CA . LEU A 1 92 ? -12.104 4.302 9.426 1.00 98.62 92 LEU A CA 1
ATOM 713 C C . LEU A 1 92 ? -13.020 5.148 10.317 1.00 98.62 92 LEU A C 1
ATOM 715 O O . LEU A 1 92 ? -13.320 4.737 11.437 1.00 98.62 92 LEU A O 1
ATOM 719 N N . SER A 1 93 ? -13.485 6.301 9.828 1.00 98.19 93 SER A N 1
ATOM 720 C CA . SER A 1 93 ? -14.430 7.138 10.575 1.00 98.19 93 SER A CA 1
ATOM 721 C C . SER A 1 93 ? -15.797 6.467 10.744 1.00 98.19 93 SER A C 1
ATOM 723 O O . SER A 1 93 ? -16.349 6.486 11.841 1.00 98.19 93 SER A O 1
ATOM 725 N N . GLU A 1 94 ? -16.298 5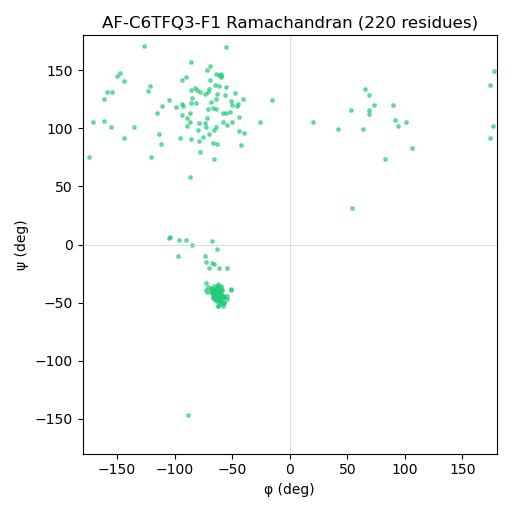.799 9.703 1.00 98.38 94 GLU A N 1
ATOM 726 C CA . GLU A 1 94 ? -17.546 5.030 9.747 1.00 98.38 94 GLU A CA 1
ATOM 727 C C . GLU A 1 94 ? -17.422 3.828 10.689 1.00 98.38 94 GL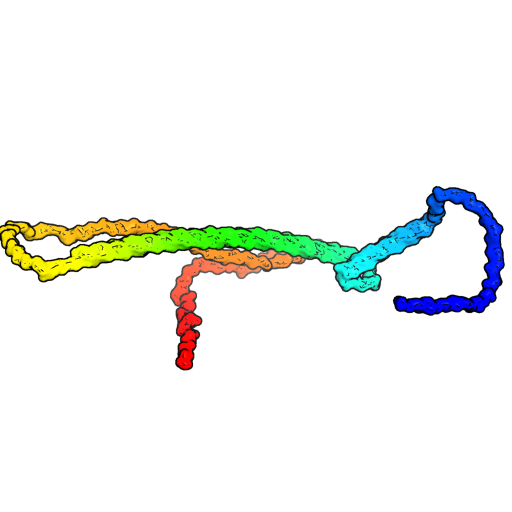U A C 1
ATOM 729 O O . GLU A 1 94 ? -18.259 3.635 11.565 1.00 98.38 94 GLU A O 1
ATOM 734 N N . SER A 1 95 ? -16.326 3.069 10.597 1.00 98.50 95 SER A N 1
ATOM 735 C CA . SER A 1 95 ? -16.046 1.953 11.505 1.00 98.50 95 SER A CA 1
ATOM 736 C C . SER A 1 95 ? -15.948 2.404 12.966 1.00 98.50 95 SER A C 1
ATOM 738 O O . SER A 1 95 ? -16.421 1.699 13.866 1.00 98.50 95 SER A O 1
ATOM 740 N N . HIS A 1 96 ? -15.366 3.580 13.215 1.00 98.56 96 HIS A N 1
ATOM 741 C CA . HIS A 1 96 ? -15.324 4.167 14.549 1.00 98.56 96 HIS A CA 1
ATOM 742 C C . HIS A 1 96 ? -16.730 4.514 15.047 1.00 98.56 96 HIS A C 1
ATOM 744 O O . HIS A 1 96 ? -17.090 4.100 16.149 1.00 98.56 96 HIS A O 1
ATOM 750 N N . TYR A 1 97 ? -17.537 5.183 14.217 1.00 98.44 97 TYR A N 1
ATOM 751 C CA . TYR A 1 97 ? -18.925 5.517 14.536 1.00 98.44 97 TYR A CA 1
ATOM 752 C C . TYR A 1 97 ? -19.762 4.266 14.835 1.00 98.44 97 TYR A C 1
ATOM 754 O O . TYR A 1 97 ? -20.351 4.170 15.907 1.00 98.44 97 TYR A O 1
ATOM 762 N N . MET A 1 98 ? -19.716 3.252 13.967 1.00 98.56 98 MET A N 1
ATOM 763 C CA . MET A 1 98 ? -20.412 1.977 14.184 1.00 98.56 98 MET A CA 1
ATOM 764 C C . MET A 1 98 ? -19.959 1.272 15.468 1.00 98.56 98 MET A C 1
ATOM 766 O O . MET A 1 98 ? -20.747 0.608 16.139 1.00 98.56 98 MET A O 1
ATOM 770 N N . THR A 1 99 ? -18.676 1.379 15.824 1.00 98.56 99 THR A N 1
ATOM 771 C CA . THR A 1 99 ? -18.164 0.795 17.071 1.00 98.56 99 THR A CA 1
ATOM 772 C C . THR A 1 99 ? -18.719 1.519 18.291 1.00 98.56 99 THR A C 1
ATOM 774 O O . THR A 1 99 ? -19.063 0.851 19.267 1.00 98.56 99 THR A O 1
ATOM 777 N N . MET A 1 100 ? -18.803 2.850 18.238 1.00 98.50 100 MET A N 1
ATOM 778 C CA . MET A 1 100 ? -19.428 3.652 19.289 1.00 98.50 100 MET A CA 1
ATOM 779 C C . MET A 1 100 ? -20.909 3.303 19.434 1.00 98.50 100 MET A C 1
ATOM 781 O O . MET A 1 100 ? -21.313 2.888 20.515 1.00 98.50 100 MET A O 1
ATOM 785 N N . GLU A 1 101 ? -21.672 3.337 18.341 1.00 98.19 101 GLU A N 1
ATOM 786 C CA . GLU A 1 101 ? -23.103 3.007 18.325 1.00 98.19 101 GLU A CA 1
ATOM 787 C C . GLU A 1 101 ? -23.369 1.591 18.863 1.00 98.19 101 GLU A C 1
ATOM 789 O O . GLU A 1 101 ? -24.211 1.386 19.733 1.00 98.19 101 GLU A O 1
ATOM 794 N N . LYS A 1 102 ? -22.581 0.597 18.433 1.00 98.62 102 LYS A N 1
ATOM 795 C CA . LYS A 1 102 ? -22.667 -0.772 18.964 1.00 98.62 102 LYS A CA 1
ATOM 796 C C . LYS A 1 102 ? -22.434 -0.824 20.479 1.00 98.62 102 LYS A C 1
ATOM 798 O O . LYS A 1 102 ? -23.054 -1.637 21.165 1.00 98.62 102 LYS A O 1
ATOM 803 N N . ASN A 1 103 ? -21.503 -0.026 21.002 1.00 98.44 103 ASN A N 1
ATOM 804 C CA . ASN A 1 103 ? -21.227 0.008 22.437 1.00 98.44 103 ASN A CA 1
ATOM 805 C C . ASN A 1 103 ? -22.367 0.686 23.209 1.00 98.44 103 ASN A C 1
ATOM 807 O O . ASN A 1 103 ? -22.761 0.156 24.245 1.00 98.44 103 ASN A O 1
ATOM 811 N N . GLU A 1 104 ? -22.921 1.780 22.685 1.00 98.44 104 GLU A N 1
ATOM 812 C CA . GLU A 1 104 ? -24.082 2.477 23.257 1.00 98.44 104 GLU A CA 1
ATOM 813 C C . GLU A 1 104 ? -25.306 1.551 23.320 1.00 98.44 104 GLU A C 1
ATOM 815 O O . GLU A 1 104 ? -25.894 1.374 24.385 1.00 98.44 104 GLU A O 1
ATOM 820 N N . LEU A 1 105 ? -25.618 0.846 22.226 1.00 98.75 105 LEU A N 1
ATOM 821 C CA . LEU A 1 105 ? -26.712 -0.132 22.195 1.00 98.75 105 LEU A CA 1
ATOM 822 C C . LEU A 1 105 ? -26.490 -1.295 23.167 1.00 98.75 105 LEU A C 1
ATOM 824 O O . LEU A 1 105 ? -27.437 -1.810 23.760 1.00 98.75 105 LEU A O 1
ATOM 828 N N . LYS A 1 106 ? -25.239 -1.732 23.348 1.00 98.75 106 LYS A N 1
ATOM 829 C CA . LYS A 1 106 ? -24.913 -2.776 24.325 1.00 98.75 106 LYS A CA 1
ATOM 830 C C . LYS A 1 106 ? -25.130 -2.287 25.758 1.00 98.75 106 LYS A C 1
ATOM 832 O O . LYS A 1 106 ? -25.639 -3.049 26.575 1.00 98.75 106 LYS A O 1
ATOM 837 N N . GLU A 1 107 ? -24.736 -1.054 26.063 1.00 98.50 107 GLU A N 1
ATOM 838 C CA . GLU A 1 107 ? -24.967 -0.435 27.371 1.00 98.50 107 GLU A CA 1
ATOM 839 C C . GLU A 1 107 ? -26.467 -0.290 27.658 1.00 98.50 107 GLU A C 1
ATOM 841 O O . GLU A 1 107 ? -26.927 -0.696 28.730 1.00 98.50 107 GLU A O 1
ATOM 846 N N . GLU A 1 108 ? -27.241 0.186 26.680 1.00 98.31 108 GLU A N 1
ATOM 847 C CA . GLU A 1 108 ? -28.700 0.270 26.776 1.00 98.31 108 GLU A CA 1
ATOM 848 C C . GLU A 1 108 ? -29.326 -1.113 26.994 1.00 98.31 108 GLU A C 1
ATOM 850 O O . GLU A 1 108 ? -30.127 -1.289 27.915 1.00 98.31 108 GLU A O 1
ATOM 855 N N . ASN A 1 109 ? -28.911 -2.123 26.224 1.00 98.56 109 ASN A N 1
ATOM 856 C CA . ASN A 1 109 ? -29.425 -3.480 26.382 1.00 98.56 109 ASN A CA 1
ATOM 857 C C . ASN A 1 109 ? -29.116 -4.058 27.777 1.00 98.56 109 ASN A C 1
ATOM 859 O O . ASN A 1 109 ? -30.008 -4.608 28.416 1.00 98.56 109 ASN A O 1
ATOM 863 N N . CYS A 1 110 ? -27.901 -3.870 28.308 1.00 98.31 110 CYS A N 1
ATOM 864 C CA . CYS A 1 110 ? -27.567 -4.298 29.675 1.00 98.31 110 CYS A CA 1
ATOM 865 C C . CYS A 1 110 ? -28.393 -3.558 30.746 1.00 98.31 110 CYS A C 1
ATOM 867 O O . CYS A 1 110 ? -28.797 -4.156 31.749 1.00 98.31 110 CYS A O 1
ATOM 869 N N . SER A 1 111 ? -28.667 -2.265 30.543 1.00 98.50 111 SER A N 1
ATOM 870 C CA . SER A 1 111 ? -29.547 -1.481 31.418 1.00 98.50 111 SER A CA 1
ATOM 871 C C . SER A 1 111 ? -30.982 -2.020 31.405 1.00 98.50 111 SER A C 1
ATOM 873 O O . SER A 1 111 ? -31.600 -2.172 32.464 1.00 98.50 111 SER A O 1
ATOM 875 N N . LEU A 1 112 ? -31.508 -2.366 30.226 1.00 98.62 112 LEU A N 1
ATOM 876 C CA . LEU A 1 112 ? -32.835 -2.966 30.072 1.00 98.62 112 LEU A CA 1
ATOM 877 C C . LEU A 1 112 ? -32.909 -4.366 30.692 1.00 98.62 112 LEU A C 1
ATOM 879 O O . LEU A 1 112 ? -33.849 -4.642 31.435 1.00 98.62 112 LEU A O 1
ATOM 883 N N . GLU A 1 113 ? -31.913 -5.222 30.463 1.00 98.62 113 GLU A N 1
ATOM 884 C CA . GLU A 1 113 ? -31.816 -6.552 31.083 1.00 98.62 113 GLU A CA 1
ATOM 885 C C . GLU A 1 113 ? -31.837 -6.458 32.617 1.00 98.62 113 GLU A C 1
ATOM 887 O O . GLU A 1 113 ? -32.606 -7.165 33.270 1.00 98.62 113 GL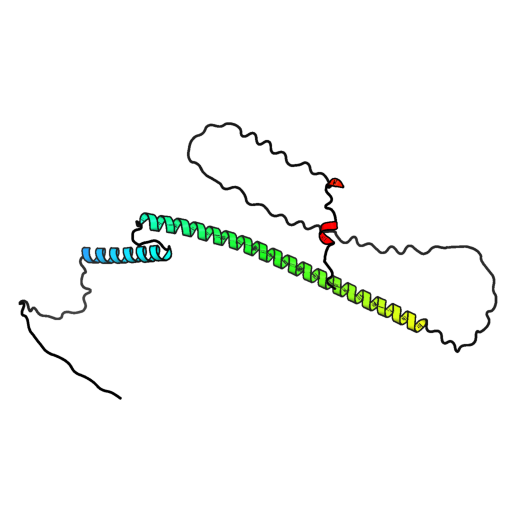U A O 1
ATOM 892 N N . THR A 1 114 ? -31.085 -5.512 33.190 1.00 98.38 114 THR A N 1
ATOM 893 C CA . THR A 1 114 ? -31.069 -5.253 34.641 1.00 98.38 114 THR A CA 1
ATOM 894 C C . THR A 1 114 ? -32.442 -4.797 35.154 1.00 98.38 114 THR A C 1
ATOM 896 O O . THR A 1 114 ? -32.895 -5.224 36.219 1.00 98.38 114 THR A O 1
ATOM 899 N N . GLN A 1 115 ? -33.141 -3.933 34.409 1.00 98.38 115 GLN A N 1
ATOM 900 C CA . GLN A 1 115 ? -34.492 -3.487 34.769 1.00 98.38 115 GLN A CA 1
ATOM 901 C C . GLN A 1 115 ? -35.516 -4.626 34.686 1.00 98.38 115 GLN A C 1
ATOM 903 O O . GLN A 1 115 ? -36.378 -4.735 35.562 1.00 98.38 115 GLN A O 1
ATOM 908 N N . ILE A 1 116 ? -35.404 -5.493 33.677 1.00 98.31 116 ILE A N 1
ATOM 909 C CA . ILE A 1 116 ? -36.241 -6.688 33.534 1.00 98.31 116 ILE A CA 1
ATOM 910 C C . ILE A 1 116 ? -36.010 -7.637 34.713 1.00 98.31 116 ILE A C 1
ATOM 912 O O . ILE A 1 116 ? -36.984 -8.068 35.331 1.00 98.31 116 ILE A O 1
ATOM 916 N N . GLU A 1 117 ? -34.754 -7.918 35.071 1.00 98.44 117 GLU A N 1
ATOM 917 C CA . GLU A 1 117 ? -34.410 -8.771 36.216 1.00 98.44 117 GLU A CA 1
ATOM 918 C C . GLU A 1 117 ? -34.981 -8.205 37.525 1.00 98.44 117 GLU A C 1
ATOM 920 O O . GLU A 1 117 ? -35.627 -8.924 38.294 1.00 98.44 117 GLU A O 1
ATOM 925 N N . LYS A 1 118 ? -34.834 -6.892 37.744 1.00 98.31 118 LYS A N 1
ATOM 926 C CA . LYS A 1 118 ? -35.407 -6.201 38.906 1.00 98.31 118 LYS A CA 1
ATOM 927 C C . LYS A 1 118 ? -36.928 -6.376 38.981 1.00 98.31 118 LYS A C 1
ATOM 929 O O . LYS A 1 118 ? -37.445 -6.766 40.029 1.00 98.31 118 LYS A O 1
ATOM 934 N N . LEU A 1 119 ? -37.647 -6.117 37.886 1.00 98.31 119 LEU A N 1
ATOM 935 C CA . LEU A 1 119 ? -39.110 -6.241 37.837 1.00 98.31 119 LEU A CA 1
ATOM 936 C C . LEU A 1 119 ? -39.572 -7.690 38.023 1.00 98.31 119 LEU A C 1
ATOM 938 O O . LEU A 1 119 ? -40.559 -7.942 38.715 1.00 98.31 119 LEU A O 1
ATOM 942 N N . GLN A 1 120 ? -38.854 -8.658 37.452 1.00 98.00 120 GLN A N 1
ATOM 943 C CA . GLN A 1 120 ? -39.126 -10.078 37.678 1.00 98.00 120 GLN A CA 1
ATOM 944 C C . GLN A 1 120 ? -38.946 -10.455 39.156 1.00 98.00 120 GLN A C 1
ATOM 946 O O . GLN A 1 120 ? -39.794 -11.163 39.705 1.00 98.00 120 GLN A O 1
ATOM 951 N N . GLY A 1 121 ? -37.907 -9.936 39.817 1.00 97.44 121 GLY A N 1
ATOM 952 C CA . GLY A 1 121 ? -37.701 -10.089 41.259 1.00 97.44 121 GLY A CA 1
ATOM 953 C C . GLY A 1 121 ? -38.841 -9.494 42.093 1.00 97.44 121 GLY A C 1
ATOM 954 O O . GLY A 1 121 ? -39.341 -10.148 43.011 1.00 97.44 121 GLY A O 1
ATOM 955 N N . GLU A 1 122 ? -39.322 -8.296 41.743 1.00 97.31 122 GLU A N 1
ATOM 956 C CA . GLU A 1 122 ? -40.479 -7.662 42.394 1.00 97.31 122 GLU A CA 1
ATOM 957 C C . GLU A 1 122 ? -41.766 -8.489 42.223 1.00 97.31 122 GLU A C 1
ATOM 959 O O . GLU A 1 122 ? -42.500 -8.700 43.193 1.00 97.31 122 GLU A O 1
ATOM 964 N N . ILE A 1 123 ? -42.025 -9.016 41.019 1.00 96.44 123 ILE A N 1
ATOM 965 C CA . ILE A 1 123 ? -43.175 -9.895 40.745 1.00 96.44 123 ILE A CA 1
ATOM 966 C C . ILE A 1 123 ? -43.087 -11.180 41.578 1.00 96.44 123 ILE A C 1
ATOM 968 O O . ILE A 1 123 ? -44.074 -11.569 42.204 1.00 96.44 123 ILE A O 1
ATOM 972 N N . GLN A 1 124 ? -41.922 -11.830 41.632 1.00 96.00 124 GLN A N 1
ATOM 973 C CA . GLN A 1 124 ? -41.727 -13.049 42.424 1.00 96.00 124 GLN A CA 1
ATOM 974 C C . GLN A 1 124 ? -41.897 -12.796 43.928 1.00 96.00 124 GLN A C 1
ATOM 976 O O . GLN A 1 124 ? -42.560 -13.583 44.605 1.00 96.00 124 GLN A O 1
ATOM 981 N N . ALA A 1 125 ? -41.375 -11.680 44.448 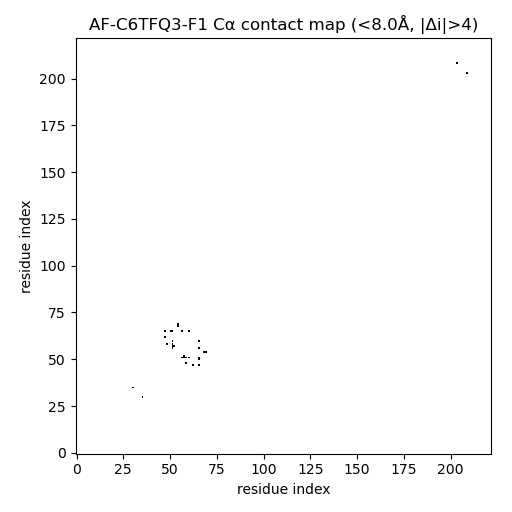1.00 94.19 125 ALA A N 1
ATOM 982 C CA . ALA A 1 125 ? -41.568 -11.282 45.843 1.00 94.19 125 ALA A CA 1
ATOM 983 C C . ALA A 1 125 ? -43.055 -11.054 46.166 1.00 94.19 125 ALA A C 1
ATOM 985 O O . ALA A 1 125 ? -43.553 -11.533 47.186 1.00 94.19 125 ALA A O 1
ATOM 986 N N . ARG A 1 126 ? -43.791 -10.390 45.264 1.00 93.75 126 ARG A N 1
ATOM 987 C CA . ARG A 1 126 ? -45.241 -10.171 45.395 1.00 93.75 126 ARG A CA 1
ATOM 988 C C . ARG A 1 126 ? -46.027 -11.481 45.341 1.00 93.75 126 ARG A C 1
ATOM 990 O O . ARG A 1 126 ? -46.953 -11.641 46.129 1.00 93.75 126 ARG A O 1
ATOM 997 N N . LEU A 1 127 ? -45.647 -12.419 44.471 1.00 91.94 127 LEU A N 1
ATOM 998 C CA . LEU A 1 127 ? -46.243 -13.760 44.404 1.00 91.94 127 LEU A CA 1
ATOM 999 C C . LEU A 1 127 ? -45.962 -14.592 45.665 1.00 91.94 127 LEU A C 1
ATOM 1001 O O . LEU A 1 127 ? -46.824 -15.349 46.106 1.00 91.94 127 LEU A O 1
ATOM 1005 N N . ALA A 1 128 ? -44.777 -14.451 46.264 1.00 88.44 128 ALA A N 1
ATOM 1006 C CA . ALA A 1 128 ? -44.441 -15.110 47.525 1.00 88.44 128 ALA A CA 1
ATOM 1007 C C . ALA A 1 128 ? -45.251 -14.541 48.704 1.00 88.44 128 ALA A C 1
ATOM 1009 O O . ALA A 1 128 ? -45.697 -15.301 49.560 1.00 88.44 128 ALA A O 1
ATOM 1010 N N . GLN A 1 129 ? -45.482 -13.224 48.724 1.00 83.56 129 GLN A N 1
ATOM 1011 C CA . GLN A 1 129 ? -46.314 -12.549 49.728 1.00 83.56 129 GLN A CA 1
ATOM 1012 C C . GLN A 1 129 ? -47.812 -12.823 49.553 1.00 83.56 129 GLN A C 1
ATOM 1014 O O . GLN A 1 129 ? -48.543 -12.867 50.539 1.00 83.56 129 GLN A O 1
ATOM 1019 N N . SER A 1 130 ? -48.285 -12.985 48.314 1.00 72.50 130 SER A N 1
ATOM 1020 C CA . SER A 1 130 ? -49.705 -13.186 48.018 1.00 72.50 130 SER A CA 1
ATOM 1021 C C . SER A 1 130 ? -50.164 -14.632 48.133 1.00 72.50 130 SER A C 1
ATOM 1023 O O . SER A 1 130 ? -51.344 -14.873 47.904 1.00 72.50 130 SER A O 1
ATOM 1025 N N . LYS A 1 131 ? -49.277 -15.580 48.474 1.00 60.06 131 LYS A N 1
ATOM 1026 C CA . LYS A 1 131 ? -49.627 -16.976 48.753 1.00 60.06 131 LYS A CA 1
ATOM 1027 C C . LYS A 1 131 ? -50.286 -17.027 50.140 1.00 60.06 131 LYS A C 1
ATOM 1029 O O . LYS A 1 131 ? -49.569 -17.095 51.138 1.00 60.06 131 LYS A O 1
ATOM 1034 N N . PRO A 1 132 ? -51.625 -16.932 50.239 1.00 57.09 132 PRO A N 1
ATOM 1035 C CA . PRO A 1 132 ? -52.294 -16.828 51.521 1.00 57.09 132 PRO A CA 1
ATOM 1036 C C . PRO A 1 132 ? -52.213 -18.208 52.162 1.00 57.09 132 PRO A C 1
ATOM 1038 O O . PRO A 1 132 ? -52.543 -19.211 51.521 1.00 57.09 132 PRO A O 1
ATOM 1041 N N . ASP A 1 133 ? -51.761 -18.277 53.410 1.00 59.19 133 ASP A N 1
ATOM 1042 C CA . ASP A 1 133 ? -51.943 -19.488 54.197 1.00 59.19 133 ASP A CA 1
ATOM 1043 C C . ASP A 1 133 ? -53.447 -19.676 54.431 1.00 59.19 133 ASP A C 1
ATOM 1045 O O . ASP A 1 133 ? -54.060 -19.031 55.281 1.00 59.19 133 ASP A O 1
ATOM 1049 N N . LEU A 1 134 ? -54.054 -20.536 53.614 1.00 62.00 134 LEU A N 1
ATOM 1050 C CA . LEU A 1 134 ? -55.471 -20.896 53.673 1.00 62.00 134 LEU A CA 1
ATOM 1051 C C . LEU A 1 134 ? -55.828 -21.699 54.944 1.00 62.00 134 LEU A C 1
ATOM 1053 O O . LEU A 1 134 ? -56.981 -22.101 55.080 1.00 62.00 134 LEU A O 1
ATOM 1057 N N . ASN A 1 135 ? -54.886 -21.931 55.872 1.00 60.19 135 ASN A N 1
ATOM 1058 C CA . ASN A 1 135 ? -55.142 -22.593 57.158 1.00 60.19 135 ASN A CA 1
ATOM 1059 C C . ASN A 1 135 ? -55.381 -21.646 58.347 1.00 60.19 135 ASN A C 1
ATOM 1061 O O . ASN A 1 135 ? -55.560 -22.136 59.463 1.00 60.19 135 ASN A O 1
ATOM 1065 N N . VAL A 1 136 ? -55.420 -20.321 58.162 1.00 59.81 136 VAL A N 1
ATOM 1066 C CA . VAL A 1 136 ? -55.756 -19.397 59.262 1.00 59.81 136 VAL A CA 1
ATOM 1067 C C . VAL A 1 136 ? -57.268 -19.103 59.275 1.00 59.81 136 VAL A C 1
ATOM 1069 O O . VAL A 1 136 ? -57.785 -18.570 58.291 1.00 59.81 136 VAL A O 1
ATOM 1072 N N . PRO A 1 137 ? -58.001 -19.429 60.361 1.00 55.00 137 PRO A N 1
ATOM 1073 C CA . PRO A 1 137 ? -59.428 -19.130 60.478 1.00 55.00 137 PRO A CA 1
ATOM 1074 C C . PRO A 1 137 ? -59.688 -17.612 60.479 1.00 55.00 137 PRO A C 1
ATOM 1076 O O . PRO A 1 137 ? -58.878 -16.863 61.033 1.00 55.00 137 PRO A O 1
ATOM 1079 N N . PRO A 1 138 ? -60.816 -17.130 59.922 1.00 54.44 138 PRO A N 1
ATOM 1080 C CA . PRO A 1 138 ? -61.141 -15.708 59.918 1.00 54.44 138 PRO A CA 1
ATOM 1081 C C . PRO A 1 138 ? -61.405 -15.241 61.353 1.00 54.44 138 PRO A C 1
ATOM 1083 O O . PRO A 1 138 ? -62.346 -15.709 61.990 1.00 54.44 138 PRO A O 1
ATOM 1086 N N . HIS A 1 139 ? -60.596 -14.311 61.859 1.00 54.78 139 HIS A N 1
ATOM 1087 C CA . HIS A 1 139 ? -60.947 -13.561 63.061 1.00 54.78 139 HIS A CA 1
ATOM 1088 C C . HIS A 1 139 ? -61.821 -12.361 62.674 1.00 54.78 139 HIS A C 1
ATOM 1090 O O . HIS A 1 139 ? -61.473 -11.578 61.790 1.00 54.78 139 HIS A O 1
ATOM 1096 N N . GLU A 1 140 ? -62.981 -12.277 63.325 1.00 50.47 140 GLU A N 1
ATOM 1097 C CA . GLU A 1 140 ? -64.037 -11.282 63.128 1.00 50.47 140 GLU A CA 1
ATOM 1098 C C . GLU A 1 140 ? -63.570 -9.827 63.375 1.00 50.47 140 GLU A C 1
ATOM 1100 O O . GLU A 1 140 ? -62.734 -9.587 64.253 1.00 50.47 140 GLU A O 1
ATOM 1105 N N . PRO A 1 141 ? -64.114 -8.840 62.634 1.00 47.66 141 PRO A N 1
ATOM 1106 C CA . PRO A 1 141 ? -63.733 -7.431 62.733 1.00 47.66 141 PRO A CA 1
ATOM 1107 C C . PRO A 1 141 ? -64.579 -6.673 63.775 1.00 47.66 141 PRO A C 1
ATOM 1109 O O . PRO A 1 141 ? -65.788 -6.893 63.836 1.00 47.66 141 PRO A O 1
ATOM 1112 N N . PRO A 1 142 ? -64.027 -5.706 64.534 1.00 48.47 142 PRO A N 1
ATOM 1113 C CA . PRO A 1 142 ? -64.860 -4.726 65.209 1.00 48.47 142 PRO A CA 1
ATOM 1114 C C . PRO A 1 142 ? -65.169 -3.559 64.266 1.00 48.47 142 PRO A C 1
ATOM 1116 O O . PRO A 1 142 ? -64.287 -2.878 63.739 1.00 48.47 142 PRO A O 1
ATOM 1119 N N . GLU A 1 143 ? -66.468 -3.362 64.078 1.00 40.53 143 GLU A N 1
ATOM 1120 C CA . GLU A 1 143 ? -67.120 -2.226 63.447 1.00 40.53 143 GLU A CA 1
ATOM 1121 C C . GLU A 1 143 ? -66.575 -0.891 63.974 1.00 40.53 143 GLU A C 1
ATOM 1123 O O . GLU A 1 143 ? -66.553 -0.651 65.182 1.00 40.53 143 GLU A O 1
ATOM 1128 N N . GLN A 1 144 ? -66.212 0.020 63.067 1.00 46.06 144 GLN A N 1
ATOM 1129 C CA . GLN A 1 144 ? -66.332 1.453 63.323 1.00 46.06 144 GLN A CA 1
ATOM 1130 C C . GLN A 1 144 ? -66.448 2.236 62.011 1.00 46.06 144 GLN A C 1
ATOM 1132 O O . GLN A 1 144 ? -65.498 2.500 61.280 1.00 46.06 144 GLN A O 1
ATOM 1137 N N . THR A 1 145 ? -67.700 2.586 61.750 1.00 35.94 145 THR A N 1
ATOM 1138 C CA . THR A 1 145 ? -68.205 3.681 60.929 1.00 35.94 145 THR A CA 1
ATOM 1139 C C . THR A 1 145 ? -67.416 4.982 61.106 1.00 35.94 145 THR A C 1
ATOM 1141 O O . THR A 1 145 ? -67.357 5.491 62.225 1.00 35.94 145 THR A O 1
ATOM 1144 N N . ASN A 1 146 ? -66.908 5.572 60.015 1.00 42.78 146 ASN A N 1
ATOM 1145 C CA . ASN A 1 146 ? -67.123 6.985 59.659 1.00 42.78 146 ASN A CA 1
ATOM 1146 C C . ASN A 1 146 ? -66.375 7.412 58.374 1.00 42.78 146 ASN A C 1
ATOM 1148 O O . ASN A 1 146 ? -65.263 6.972 58.107 1.00 42.78 146 ASN A O 1
ATOM 1152 N N . PHE A 1 147 ? -67.004 8.369 57.681 1.00 45.59 147 PHE A N 1
ATOM 1153 C CA . PHE A 1 147 ? -66.533 9.255 56.600 1.00 45.59 147 PHE A CA 1
ATOM 1154 C C . PHE A 1 147 ? -66.764 8.843 55.131 1.00 45.59 147 PHE A C 1
ATOM 1156 O O . PHE A 1 147 ? -65.999 8.071 54.555 1.00 45.59 147 PHE A O 1
ATOM 1163 N N . PRO A 1 148 ? -67.787 9.442 54.478 1.00 37.94 148 PRO A N 1
ATOM 1164 C CA . PRO A 1 148 ? -67.947 9.423 53.035 1.00 37.94 148 PRO A CA 1
ATOM 1165 C C . PRO A 1 148 ? -67.146 10.567 52.396 1.00 37.94 148 PRO A C 1
ATOM 1167 O O . PRO A 1 148 ? -67.267 11.724 52.790 1.00 37.94 148 PRO A O 1
ATOM 1170 N N . GLY A 1 149 ? -66.397 10.243 51.345 1.00 39.62 149 GLY A N 1
ATOM 1171 C CA . GLY A 1 149 ? -65.911 11.218 50.375 1.00 39.62 149 GLY A CA 1
ATOM 1172 C C . GLY A 1 149 ? -64.540 11.806 50.685 1.00 39.62 149 GLY A C 1
ATOM 1173 O O . GLY A 1 149 ? -64.409 12.668 51.542 1.00 39.62 149 GLY A O 1
ATOM 1174 N N . GLN A 1 150 ? -63.542 11.384 49.906 1.00 40.78 150 GLN A N 1
ATOM 1175 C CA . GLN A 1 150 ? -62.609 12.251 49.178 1.00 40.78 150 GLN A CA 1
ATOM 1176 C C . GLN A 1 150 ? -61.513 11.394 48.513 1.00 40.78 150 GLN A C 1
ATOM 1178 O O . GLN A 1 150 ? -60.947 10.498 49.129 1.00 40.78 150 GLN A O 1
ATOM 1183 N N . ASN A 1 151 ? -61.204 11.741 47.259 1.00 41.75 151 ASN A N 1
ATOM 1184 C CA . ASN A 1 151 ? -59.968 11.435 46.529 1.00 41.75 151 ASN A CA 1
ATOM 1185 C C . ASN A 1 151 ? -59.842 10.060 45.841 1.00 41.75 151 ASN A C 1
ATOM 1187 O O . ASN A 1 151 ? -58.974 9.253 46.161 1.00 41.75 151 ASN A O 1
ATOM 1191 N N . LEU A 1 152 ? -60.564 9.896 44.723 1.00 45.94 152 LEU A N 1
ATOM 1192 C CA . LEU A 1 152 ? -59.948 9.323 43.516 1.00 45.94 152 LEU A CA 1
ATOM 1193 C C . LEU A 1 152 ? -58.880 10.316 43.022 1.00 45.94 152 LEU A C 1
ATOM 1195 O O . LEU A 1 152 ? -59.089 11.062 42.072 1.00 45.94 152 LEU A O 1
ATOM 1199 N N . GLN A 1 153 ? -57.757 10.375 43.731 1.00 34.78 153 GLN A N 1
ATOM 1200 C CA . GLN A 1 153 ? -56.554 11.088 43.323 1.00 34.78 153 GLN A CA 1
ATOM 1201 C C . GLN A 1 153 ? -55.445 10.043 43.258 1.00 34.78 153 GLN A C 1
ATOM 1203 O O . GLN A 1 153 ? -54.604 9.932 44.148 1.00 34.78 153 GLN A O 1
ATOM 1208 N N . LEU A 1 154 ? -55.480 9.220 42.205 1.00 43.62 154 LEU A N 1
ATOM 1209 C CA . LEU A 1 154 ? -54.271 8.536 41.766 1.00 43.62 154 LEU A CA 1
ATOM 1210 C C . LEU A 1 154 ? -53.324 9.639 41.315 1.00 43.62 154 LEU A C 1
ATOM 1212 O O . LEU A 1 154 ? -53.508 10.255 40.268 1.00 43.62 154 LEU A O 1
ATOM 1216 N N . HIS A 1 155 ? -52.385 9.942 42.206 1.00 36.84 155 HIS A N 1
ATOM 1217 C CA . HIS A 1 155 ? -51.288 10.850 41.971 1.00 36.84 155 HIS A CA 1
ATOM 1218 C C . HIS A 1 155 ? -50.657 10.538 40.617 1.00 36.84 155 HIS A C 1
ATOM 1220 O O . HIS A 1 155 ? -50.150 9.442 40.386 1.00 36.84 155 HIS A O 1
ATOM 1226 N N . THR A 1 156 ? -50.706 11.546 39.751 1.00 31.47 156 THR A N 1
ATOM 1227 C CA . THR A 1 156 ? -49.777 11.795 38.660 1.00 31.47 156 THR A CA 1
ATOM 1228 C C . THR A 1 156 ? -48.361 11.492 39.141 1.00 31.47 156 THR A C 1
ATOM 1230 O O . THR A 1 156 ? -47.724 12.320 39.787 1.00 31.47 156 THR A O 1
ATOM 1233 N N . ILE A 1 157 ? -47.876 10.286 38.865 1.00 47.19 157 ILE A N 1
ATOM 1234 C CA . ILE A 1 157 ? -46.446 10.027 38.778 1.00 47.19 157 ILE A CA 1
ATOM 1235 C C . ILE A 1 157 ? -46.164 10.152 37.293 1.00 47.19 157 ILE A C 1
ATOM 1237 O O . ILE A 1 157 ? -46.380 9.224 36.520 1.00 47.19 157 ILE A O 1
ATOM 1241 N N . GLU A 1 158 ? -45.805 11.371 36.911 1.00 38.03 158 GLU A N 1
ATOM 1242 C CA . GLU A 1 158 ? -45.086 11.685 35.688 1.00 38.03 158 GLU A CA 1
ATOM 1243 C C . GLU A 1 158 ? -43.952 10.656 35.527 1.00 38.03 158 GLU A C 1
ATOM 1245 O O . GLU A 1 158 ? -43.003 10.683 36.318 1.00 38.03 158 GLU A O 1
ATOM 1250 N N . PRO A 1 159 ? -43.998 9.720 34.558 1.00 47.31 159 PRO A N 1
ATOM 1251 C CA . PRO A 1 159 ? -42.754 9.161 34.094 1.00 47.31 159 PRO A CA 1
ATOM 1252 C C . PRO A 1 159 ? -42.127 10.301 33.305 1.00 47.31 159 PRO A C 1
ATOM 1254 O O . PRO A 1 159 ? -42.642 10.710 32.265 1.00 47.31 159 PRO A O 1
ATOM 1257 N N . ASN A 1 160 ? -41.069 10.863 33.878 1.00 39.28 160 ASN A N 1
ATOM 1258 C CA . ASN A 1 160 ? -40.124 11.728 33.202 1.00 39.28 160 ASN A CA 1
ATOM 1259 C C . ASN A 1 160 ? -39.812 11.079 31.847 1.00 39.28 160 ASN A C 1
ATOM 1261 O O . ASN A 1 160 ? -39.056 10.109 31.765 1.00 39.28 160 ASN A O 1
ATOM 1265 N N . LEU A 1 161 ? -40.495 11.545 30.802 1.00 44.31 161 LEU A N 1
ATOM 1266 C CA . LEU A 1 161 ? -40.253 11.134 29.436 1.00 44.31 161 LEU A CA 1
ATOM 1267 C C . LEU A 1 161 ? -39.004 11.914 29.064 1.00 44.31 161 LEU A C 1
ATOM 1269 O O . LEU A 1 161 ? -39.083 12.995 28.484 1.00 44.31 161 LEU A O 1
ATOM 1273 N N . GLN A 1 162 ? -37.852 11.403 29.513 1.00 44.72 162 GLN A N 1
ATOM 1274 C CA . GLN A 1 162 ? -36.569 11.816 28.983 1.00 44.72 162 GLN A CA 1
ATOM 1275 C C . GLN A 1 162 ? -36.685 11.605 27.486 1.00 44.72 162 GLN A C 1
ATOM 1277 O O . GLN A 1 162 ? -36.736 10.486 26.980 1.00 44.72 162 GLN A O 1
ATOM 1282 N N . GLN A 1 163 ? -36.875 12.735 26.822 1.00 41.97 163 GLN A N 1
ATOM 1283 C CA . GLN A 1 163 ? -37.044 12.889 25.403 1.00 41.97 163 GLN A CA 1
ATOM 1284 C C . GLN A 1 163 ? -35.730 12.423 24.783 1.00 41.97 163 GLN A C 1
ATOM 1286 O O . GLN A 1 163 ? -34.792 13.201 24.618 1.00 41.97 163 GLN A O 1
ATOM 1291 N N . GLY A 1 164 ? -35.641 11.112 24.549 1.00 41.56 164 GLY A N 1
ATOM 1292 C CA . GLY A 1 164 ? -34.533 10.473 23.866 1.00 41.56 164 GLY A CA 1
ATOM 1293 C C . GLY A 1 164 ? -34.379 11.157 22.521 1.00 41.56 164 GLY A C 1
ATOM 1294 O O . GLY A 1 164 ? -35.291 11.137 21.692 1.00 41.56 164 GLY A O 1
ATOM 1295 N N . SER A 1 165 ? -33.256 11.854 22.367 1.00 46.62 165 SER A N 1
ATOM 1296 C CA . SER A 1 165 ? -32.894 12.620 21.184 1.00 46.62 165 SER A CA 1
ATOM 1297 C C . SER A 1 165 ? -33.059 11.751 19.940 1.00 46.62 165 SER A C 1
ATOM 1299 O O . SER A 1 165 ? -32.249 10.866 19.683 1.00 46.62 165 SER A O 1
ATOM 1301 N N . THR A 1 166 ? -34.108 11.997 19.154 1.00 52.44 166 THR A N 1
ATOM 1302 C CA . THR A 1 166 ? -34.251 11.379 17.835 1.00 52.44 166 THR A CA 1
ATOM 1303 C C . THR A 1 166 ? -33.196 11.996 16.919 1.00 52.44 166 THR A C 1
ATOM 1305 O O . THR A 1 166 ? -33.397 13.079 16.369 1.00 52.44 166 THR A O 1
ATOM 1308 N N . VAL A 1 167 ? -32.046 11.335 16.780 1.00 66.00 167 VAL A N 1
ATOM 1309 C CA . VAL A 1 167 ? -31.027 11.699 15.791 1.00 66.00 167 VAL A CA 1
ATOM 1310 C C . VAL A 1 167 ? -31.344 10.946 14.500 1.00 66.00 167 VAL A C 1
ATOM 1312 O O . VAL A 1 167 ? -31.086 9.755 14.378 1.00 66.00 167 VAL A O 1
ATOM 1315 N N . LEU A 1 168 ? -31.928 11.643 13.524 1.00 63.75 168 LEU A N 1
ATOM 1316 C CA . LEU A 1 168 ? -32.044 11.136 12.156 1.00 63.75 168 LEU A CA 1
ATOM 1317 C C . LEU A 1 168 ? -30.702 11.346 11.443 1.00 63.75 168 LEU A C 1
ATOM 1319 O O . LEU A 1 168 ? -30.419 12.445 10.963 1.00 63.75 168 LEU A O 1
ATOM 1323 N N . VAL A 1 169 ? -29.869 10.307 11.370 1.00 65.69 169 VAL A N 1
ATOM 1324 C CA . VAL A 1 169 ? -28.662 10.314 10.530 1.00 65.69 169 VAL A CA 1
ATOM 1325 C C . VAL A 1 169 ? -29.052 9.865 9.123 1.00 65.69 169 VAL A C 1
ATOM 1327 O O . VAL A 1 169 ? -29.322 8.693 8.880 1.00 65.69 169 VAL A O 1
ATOM 1330 N N . VAL A 1 170 ? -29.120 10.813 8.185 1.00 70.75 170 VAL A N 1
ATOM 1331 C CA . VAL A 1 170 ? -29.331 10.534 6.756 1.00 70.75 170 VAL A CA 1
ATOM 1332 C C . VAL A 1 17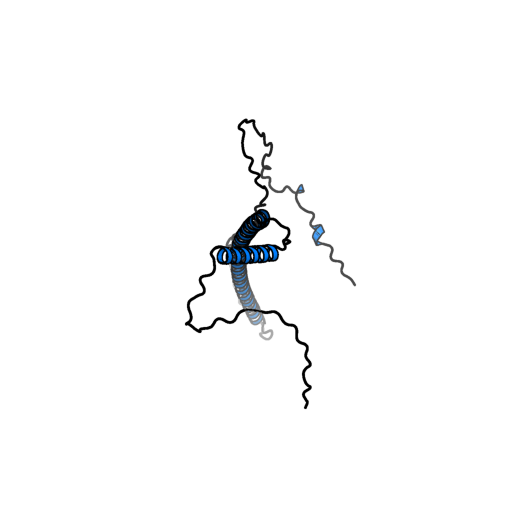0 ? -27.963 10.431 6.068 1.00 70.75 170 VAL A C 1
ATOM 1334 O O . VAL A 1 170 ? -27.223 11.418 6.081 1.00 70.75 170 VAL A O 1
ATOM 1337 N N . PRO A 1 171 ? -27.614 9.295 5.433 1.00 66.38 171 PRO A N 1
ATOM 1338 C CA . PRO A 1 171 ? -26.382 9.170 4.660 1.00 66.38 171 PRO A CA 1
ATOM 1339 C C . PRO A 1 171 ? -26.404 10.120 3.457 1.00 66.38 171 PRO A C 1
ATOM 1341 O O . PRO A 1 171 ? -27.245 10.003 2.564 1.00 66.38 171 PRO A O 1
ATOM 1344 N N . PHE A 1 172 ? -25.480 11.079 3.425 1.00 63.25 172 PHE A N 1
ATOM 1345 C CA . PHE A 1 172 ? -25.292 11.968 2.282 1.00 63.25 172 PHE A CA 1
ATOM 1346 C C . PHE A 1 172 ? -24.206 11.381 1.372 1.00 63.25 172 PHE A C 1
ATOM 1348 O O . PHE A 1 172 ? -23.033 11.361 1.737 1.00 63.25 172 PHE A O 1
ATOM 1355 N N . HIS A 1 173 ? -24.580 10.926 0.175 1.00 60.62 173 HIS A N 1
ATOM 1356 C CA . HIS A 1 173 ? -23.629 10.611 -0.892 1.00 60.62 173 HIS A CA 1
ATOM 1357 C C . HIS A 1 173 ? -23.391 11.872 -1.739 1.00 60.62 173 HIS A C 1
ATOM 1359 O O . HIS A 1 173 ? -24.285 12.262 -2.497 1.00 60.62 173 HIS A O 1
ATOM 1365 N N . PRO A 1 174 ? -22.222 12.537 -1.680 1.00 63.06 174 PRO A N 1
ATOM 1366 C CA . PRO A 1 174 ? -21.876 13.507 -2.703 1.00 63.06 174 PRO A CA 1
ATOM 1367 C C . PRO A 1 174 ? -21.535 12.744 -3.988 1.00 63.06 174 PRO A C 1
ATOM 1369 O O . PRO A 1 174 ? -20.452 12.184 -4.141 1.00 63.06 174 PRO A O 1
ATOM 1372 N N . ASN A 1 175 ? -22.495 12.714 -4.911 1.00 47.81 175 ASN A N 1
ATOM 1373 C CA . ASN A 1 175 ? -22.299 12.269 -6.284 1.00 47.81 175 ASN A CA 1
ATOM 1374 C C . ASN A 1 175 ? -21.208 13.141 -6.940 1.00 47.81 175 ASN A C 1
ATOM 1376 O O . ASN A 1 175 ? -21.427 14.319 -7.233 1.00 47.81 175 ASN A O 1
ATOM 1380 N N . LEU A 1 176 ? -20.009 12.581 -7.112 1.00 47.69 176 LEU A N 1
ATOM 1381 C CA . LEU A 1 176 ? -18.919 13.192 -7.865 1.00 47.69 176 LEU A CA 1
ATOM 1382 C C . LEU A 1 176 ? -19.176 12.983 -9.359 1.00 47.69 176 LEU A C 1
ATOM 1384 O O . LEU A 1 176 ? -18.699 12.024 -9.959 1.00 47.69 176 LEU A O 1
ATOM 1388 N N . GLN A 1 177 ? -19.900 13.916 -9.972 1.00 43.31 177 GLN A N 1
ATOM 1389 C CA . GLN A 1 177 ? -20.005 13.995 -11.423 1.00 43.31 177 GLN A CA 1
ATOM 1390 C C . GLN A 1 177 ? -19.843 15.440 -11.891 1.00 43.31 177 GLN A C 1
ATOM 1392 O O . GLN A 1 177 ? -20.773 16.234 -11.817 1.00 43.31 177 GLN A O 1
ATOM 1397 N N . ALA A 1 178 ? -18.646 15.766 -12.381 1.00 45.22 178 ALA A N 1
ATOM 1398 C CA . ALA A 1 178 ? -18.449 16.341 -13.715 1.00 45.22 178 ALA A CA 1
ATOM 1399 C C . ALA A 1 178 ? -16.965 16.670 -13.940 1.00 45.22 178 ALA A C 1
ATOM 1401 O O . ALA A 1 178 ? -16.427 17.661 -13.457 1.00 45.22 178 ALA A O 1
ATOM 1402 N N . SER A 1 179 ? -16.334 15.774 -14.696 1.00 42.12 179 SER A N 1
ATOM 1403 C CA . SER A 1 179 ? -15.216 15.985 -15.615 1.00 42.12 179 SER A CA 1
ATOM 1404 C C . SER A 1 179 ? -14.947 17.451 -16.006 1.00 42.12 179 SER A C 1
ATOM 1406 O O . SER A 1 179 ? -15.804 18.125 -16.575 1.00 42.12 179 SER A O 1
ATOM 1408 N N . PHE A 1 180 ? -13.714 17.906 -15.770 1.00 48.91 180 PHE A N 1
ATOM 1409 C CA . PHE A 1 180 ? -13.132 19.060 -16.452 1.00 48.91 180 PHE A CA 1
ATOM 1410 C C . PHE A 1 180 ? -12.615 18.627 -17.830 1.00 48.91 180 PHE A C 1
ATOM 1412 O O . PHE A 1 180 ? -11.807 17.698 -17.902 1.00 48.91 180 PHE A O 1
ATOM 1419 N N . PRO A 1 181 ? -12.922 19.372 -18.897 1.00 53.28 181 PRO A N 1
ATOM 1420 C CA . PRO A 1 181 ? -11.980 19.556 -19.982 1.00 53.28 181 PRO A CA 1
ATOM 1421 C C . PRO A 1 181 ? -11.519 21.014 -19.977 1.00 53.28 181 PRO A C 1
ATOM 1423 O O . PRO A 1 181 ? -12.316 21.936 -20.126 1.00 53.28 181 PRO A O 1
ATOM 1426 N N . ALA A 1 182 ? -10.217 21.229 -19.798 1.00 46.81 182 ALA A N 1
ATOM 1427 C CA . ALA A 1 182 ? -9.582 22.493 -20.145 1.00 46.81 182 ALA A CA 1
ATOM 1428 C C . ALA A 1 182 ? -9.541 22.625 -21.677 1.00 46.81 182 ALA A C 1
ATOM 1430 O O . ALA A 1 182 ? -9.095 21.682 -22.335 1.00 46.81 182 ALA A O 1
ATOM 1431 N N . PRO A 1 183 ? -9.907 23.780 -22.256 1.00 52.59 183 PRO A N 1
ATOM 1432 C CA . PRO A 1 183 ? -9.414 24.137 -23.571 1.00 52.59 183 PRO A CA 1
ATOM 1433 C C . PRO A 1 183 ? -8.657 25.464 -23.523 1.00 52.59 183 PRO A C 1
ATOM 1435 O O . PRO A 1 183 ? -9.045 26.446 -22.893 1.00 52.59 183 PRO A O 1
ATOM 1438 N N . ASN A 1 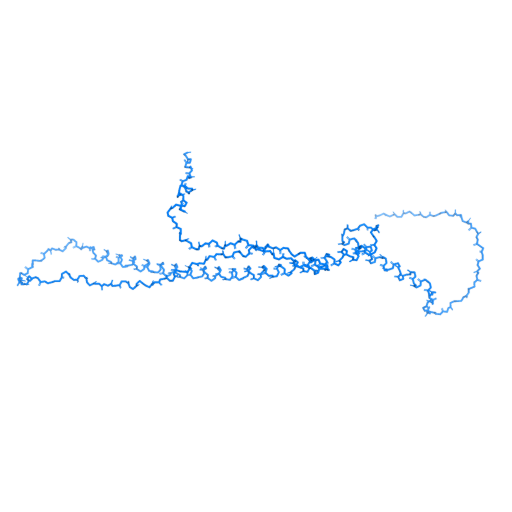184 ? -7.531 25.447 -24.214 1.00 44.28 184 ASN A N 1
ATOM 1439 C CA . ASN A 1 184 ? -6.701 26.593 -24.510 1.00 44.28 184 ASN A CA 1
ATOM 1440 C C . ASN A 1 184 ? -7.429 27.525 -25.507 1.00 44.28 184 ASN A C 1
ATOM 1442 O O . ASN A 1 184 ? -8.013 27.044 -26.472 1.00 44.28 184 ASN A O 1
ATOM 1446 N N . VAL A 1 185 ? -7.277 28.836 -25.293 1.00 47.88 185 VAL A N 1
ATOM 1447 C CA . VAL A 1 185 ? -7.450 29.971 -26.229 1.00 47.88 185 VAL A CA 1
ATOM 1448 C C . VAL A 1 185 ? -8.864 30.330 -26.736 1.00 47.88 185 VAL A C 1
ATOM 1450 O O . VAL A 1 185 ? -9.536 29.566 -27.419 1.00 47.88 185 VAL A O 1
ATOM 1453 N N . THR A 1 186 ? -9.168 31.626 -26.572 1.00 46.59 186 THR A N 1
ATOM 1454 C CA . THR A 1 186 ? -10.134 32.483 -27.303 1.00 46.59 186 THR A CA 1
ATOM 1455 C C . THR A 1 186 ? -11.422 32.845 -26.555 1.00 46.59 186 THR A C 1
ATOM 1457 O O . THR A 1 186 ? -12.490 32.269 -26.721 1.00 46.59 186 THR A O 1
ATOM 1460 N N . GLU A 1 187 ? -11.263 33.879 -25.735 1.00 42.88 187 GLU A N 1
ATOM 1461 C CA . GLU A 1 187 ? -12.200 34.956 -25.410 1.00 42.88 187 GLU A CA 1
ATOM 1462 C C . GLU A 1 187 ? -13.246 35.252 -26.508 1.00 42.88 187 GLU A C 1
ATOM 1464 O O . GLU A 1 187 ? -12.894 35.874 -27.497 1.00 42.88 187 GLU A O 1
ATOM 1469 N N . VAL A 1 188 ? -14.512 34.841 -26.314 1.00 49.44 188 VAL A N 1
ATOM 1470 C CA . VAL A 1 188 ? -15.755 35.612 -26.575 1.00 49.44 188 VAL A CA 1
ATOM 1471 C C . VAL A 1 188 ? -16.902 34.942 -25.783 1.00 49.44 188 VAL A C 1
ATOM 1473 O O . VAL A 1 188 ? -17.147 33.746 -25.915 1.00 49.44 188 VAL A O 1
ATOM 1476 N N . THR A 1 189 ? -17.609 35.695 -24.937 1.00 46.94 189 THR A N 1
ATOM 1477 C CA . THR A 1 189 ? -18.823 35.257 -24.206 1.00 46.94 189 THR A CA 1
ATOM 1478 C C . THR A 1 189 ? -20.027 35.119 -25.158 1.00 46.94 189 THR A C 1
ATOM 1480 O O . THR A 1 189 ? -20.101 35.864 -26.135 1.00 46.94 189 THR A O 1
ATOM 1483 N N . PRO A 1 190 ? -21.007 34.219 -24.904 1.00 51.34 190 PRO A N 1
ATOM 1484 C CA . PRO A 1 190 ? -22.194 34.673 -24.162 1.00 51.34 190 PRO A CA 1
ATOM 1485 C C . PRO A 1 190 ? -22.912 33.613 -23.286 1.00 51.34 190 PRO A C 1
ATOM 1487 O O . PRO A 1 190 ? -23.039 32.446 -23.631 1.00 51.34 190 PRO A O 1
ATOM 1490 N N . LYS A 1 191 ? -23.428 34.098 -22.145 1.00 46.44 191 LYS A N 1
ATOM 1491 C CA . LYS A 1 191 ? -24.582 33.638 -21.333 1.00 46.44 191 LYS A CA 1
ATOM 1492 C C . LYS A 1 191 ? -25.078 32.188 -21.516 1.00 46.44 191 LYS A C 1
ATOM 1494 O O . LYS A 1 191 ? -25.869 31.900 -22.407 1.00 46.44 191 LYS A O 1
ATOM 1499 N N . SER A 1 192 ? -24.772 31.338 -20.532 1.00 56.12 192 SER A N 1
ATOM 1500 C CA . SER A 1 192 ? -25.519 30.102 -20.253 1.00 56.12 192 SER A CA 1
ATOM 1501 C C . SER A 1 192 ? -26.699 30.406 -19.323 1.00 56.12 192 SER A C 1
ATOM 1503 O O . SER A 1 192 ? -26.511 30.792 -18.168 1.00 56.12 192 SER A O 1
ATOM 1505 N N . MET A 1 193 ? -27.923 30.268 -19.834 1.00 53.41 193 MET A N 1
ATOM 1506 C CA . MET A 1 193 ? -29.148 30.274 -19.032 1.00 53.41 193 MET A CA 1
ATOM 1507 C C . MET A 1 193 ? -29.404 28.848 -18.528 1.00 53.41 193 MET A C 1
ATOM 1509 O O . MET A 1 193 ? -30.053 28.056 -19.204 1.00 53.41 193 MET A O 1
ATOM 1513 N N . SER A 1 194 ? -28.885 28.503 -17.349 1.00 59.66 194 SER A N 1
ATOM 1514 C CA . SER A 1 194 ? -29.259 27.253 -16.677 1.00 59.66 194 SER A CA 1
ATOM 1515 C C . SER A 1 194 ? -30.623 27.425 -16.002 1.00 59.66 194 SER A C 1
ATOM 1517 O O . SER A 1 194 ? -30.736 28.087 -14.970 1.00 59.66 194 SER A O 1
ATOM 1519 N N . VAL A 1 195 ? -31.671 26.845 -16.596 1.00 66.81 195 VAL A N 1
ATOM 1520 C CA . VAL A 1 195 ? -33.033 26.760 -16.034 1.00 66.81 195 VAL A CA 1
ATOM 1521 C C . VAL A 1 195 ? -33.134 25.516 -15.147 1.00 66.81 195 VAL A C 1
ATOM 1523 O O . VAL A 1 195 ? -33.929 24.614 -15.388 1.00 66.81 195 VAL A O 1
ATOM 1526 N N . VAL A 1 196 ? -32.289 25.430 -14.122 1.00 67.25 196 VAL A N 1
ATOM 1527 C CA . VAL A 1 196 ? -32.419 24.397 -13.087 1.00 67.25 196 VAL A CA 1
ATOM 1528 C C . VAL A 1 196 ? -32.762 25.096 -11.782 1.00 67.25 196 VAL A C 1
ATOM 1530 O O . VAL A 1 196 ? -31.893 25.601 -11.074 1.00 67.25 196 VAL A O 1
ATOM 1533 N N . SER A 1 197 ? -34.060 25.157 -11.482 1.00 74.12 197 SER A N 1
ATOM 1534 C CA . SER A 1 197 ? -34.534 25.523 -10.149 1.00 74.12 197 SER A CA 1
ATOM 1535 C C . SER A 1 197 ? -34.476 24.287 -9.259 1.00 74.12 197 SER A C 1
ATOM 1537 O O . SER A 1 197 ? -34.894 23.203 -9.666 1.00 74.12 197 SER A O 1
ATOM 1539 N N . LYS A 1 198 ? -33.962 24.440 -8.038 1.00 72.12 198 LYS A N 1
ATOM 1540 C CA . LYS A 1 198 ? -34.016 23.376 -7.032 1.00 72.12 198 LYS A CA 1
ATOM 1541 C C . LYS A 1 198 ? -35.493 23.062 -6.743 1.00 72.12 198 LYS A C 1
ATOM 1543 O O . LYS A 1 198 ? -36.273 24.010 -6.605 1.00 72.12 198 LYS A O 1
ATOM 1548 N N . PRO A 1 199 ? -35.900 21.782 -6.651 1.00 76.62 199 PRO A N 1
ATOM 1549 C CA . PRO A 1 199 ? -37.257 21.454 -6.234 1.00 76.62 199 PRO A CA 1
ATOM 1550 C C . PRO A 1 199 ? -37.538 22.111 -4.877 1.00 76.62 199 PRO A C 1
ATOM 1552 O O . PRO A 1 199 ? -36.687 22.118 -3.987 1.00 76.62 199 PRO A O 1
ATOM 1555 N N . HIS A 1 200 ? -38.716 22.720 -4.748 1.00 72.75 200 HIS A N 1
ATOM 1556 C CA . HIS A 1 200 ? -39.159 23.319 -3.493 1.00 72.75 200 HIS A CA 1
ATOM 1557 C C . HIS A 1 200 ? -39.288 22.200 -2.454 1.00 72.75 200 HIS A C 1
ATOM 1559 O O . HIS A 1 200 ? -39.918 21.182 -2.740 1.00 72.75 200 HIS A O 1
ATOM 1565 N N . ALA A 1 201 ? -38.701 22.372 -1.267 1.00 78.62 201 ALA A N 1
ATOM 1566 C CA . ALA A 1 201 ? -38.887 21.426 -0.175 1.00 78.62 201 ALA A CA 1
ATOM 1567 C C . ALA A 1 201 ? -40.389 21.329 0.135 1.00 78.62 201 ALA A C 1
ATOM 1569 O O . ALA A 1 201 ? -41.008 22.303 0.565 1.00 78.62 201 ALA A O 1
ATOM 1570 N N . ARG A 1 202 ? -40.983 20.166 -0.130 1.00 80.81 202 ARG A N 1
ATOM 1571 C CA . ARG A 1 202 ? -42.366 19.851 0.218 1.00 80.81 202 ARG A CA 1
ATOM 1572 C C . ARG A 1 202 ? -42.339 18.597 1.080 1.00 80.81 202 ARG A C 1
ATOM 1574 O O . ARG A 1 202 ? -41.647 17.641 0.743 1.00 80.81 202 ARG A O 1
ATOM 1581 N N . TYR A 1 203 ? -43.051 18.626 2.203 1.00 81.44 203 TYR A N 1
ATOM 1582 C CA . TYR A 1 203 ? -43.239 17.439 3.032 1.00 81.44 203 TYR A CA 1
ATOM 1583 C C . TYR A 1 203 ? -43.935 16.342 2.208 1.00 81.44 203 TYR A C 1
ATOM 1585 O O . TYR A 1 203 ? -44.798 16.686 1.390 1.00 81.44 203 TYR A O 1
ATOM 1593 N N . PRO A 1 204 ? -43.590 15.057 2.411 1.00 79.38 204 PRO A N 1
ATOM 1594 C CA . PRO A 1 204 ? -44.267 13.946 1.754 1.00 79.38 204 PRO A CA 1
ATOM 1595 C C . PRO A 1 204 ? -45.780 14.076 1.939 1.00 79.38 204 PRO A C 1
ATOM 1597 O O . PRO A 1 204 ? -46.278 14.207 3.060 1.00 79.38 204 PRO A O 1
ATOM 1600 N N . THR A 1 205 ? -46.513 14.102 0.834 1.00 77.00 205 THR A N 1
ATOM 1601 C CA . THR A 1 205 ? -47.979 14.073 0.845 1.00 77.00 205 THR A CA 1
ATOM 1602 C C . THR A 1 205 ? -48.408 12.596 0.911 1.00 77.00 205 THR A C 1
ATOM 1604 O O . THR A 1 205 ? -47.633 11.743 0.493 1.00 77.00 205 THR A O 1
ATOM 1607 N N . PRO A 1 206 ? -49.612 12.213 1.383 1.00 78.50 206 PRO A N 1
ATOM 1608 C CA . PRO A 1 206 ? -50.029 10.800 1.395 1.00 78.50 206 PRO A CA 1
ATOM 1609 C C . PRO A 1 206 ? -49.947 10.075 0.035 1.00 78.50 206 PRO A C 1
ATOM 1611 O O . PRO A 1 206 ? -49.862 8.854 0.002 1.00 78.50 206 PRO A O 1
ATOM 1614 N N . ALA A 1 207 ? -49.916 10.812 -1.082 1.00 79.25 207 ALA A N 1
ATOM 1615 C CA . ALA A 1 207 ? -49.654 10.270 -2.419 1.00 79.25 207 ALA A CA 1
ATOM 1616 C C . ALA A 1 207 ? -48.194 9.811 -2.642 1.00 79.25 207 ALA A C 1
ATOM 1618 O O . ALA A 1 207 ? -47.947 9.006 -3.532 1.00 79.25 207 ALA A O 1
ATOM 1619 N N . ASP A 1 208 ? -47.249 10.291 -1.829 1.00 80.06 208 ASP A N 1
ATOM 1620 C CA . ASP A 1 208 ? -45.823 9.929 -1.844 1.00 80.06 208 ASP A CA 1
ATOM 1621 C C . ASP A 1 208 ? -45.516 8.725 -0.923 1.00 80.06 208 ASP A C 1
ATOM 1623 O O . ASP A 1 208 ? -44.356 8.354 -0.733 1.00 80.06 208 ASP A O 1
ATOM 1627 N N . SER A 1 209 ? -46.541 8.116 -0.313 1.00 74.69 209 SER A N 1
ATOM 1628 C CA . SER A 1 209 ? -46.385 6.924 0.527 1.00 74.69 209 SER A CA 1
ATOM 1629 C C . SER A 1 209 ? -46.297 5.666 -0.334 1.00 74.69 209 SER A C 1
ATOM 1631 O O . SER A 1 209 ? -47.214 5.347 -1.089 1.00 74.69 209 SER A O 1
ATOM 1633 N N . TRP A 1 210 ? -45.197 4.928 -0.201 1.00 71.38 210 TRP A N 1
ATOM 1634 C CA . TRP A 1 210 ? -45.040 3.624 -0.839 1.00 71.38 210 TRP A CA 1
ATOM 1635 C C . TRP A 1 210 ? -46.051 2.624 -0.254 1.00 71.38 210 TRP A C 1
ATOM 1637 O O . TRP A 1 210 ? -46.227 2.589 0.967 1.00 71.38 210 TRP A O 1
ATOM 1647 N N . PRO A 1 211 ? -46.715 1.792 -1.077 1.00 70.00 211 PRO A N 1
ATOM 1648 C CA . PRO A 1 211 ? -47.618 0.770 -0.568 1.00 70.00 211 PRO A CA 1
ATOM 1649 C C . PRO A 1 211 ? -46.830 -0.250 0.264 1.00 70.00 211 PRO A C 1
ATOM 1651 O O . PRO A 1 211 ? -45.873 -0.862 -0.208 1.00 70.00 211 PRO A O 1
ATOM 1654 N N . SER A 1 212 ? -47.264 -0.464 1.506 1.00 65.94 212 SER A N 1
ATOM 1655 C CA . SER A 1 212 ? -46.655 -1.376 2.488 1.00 65.94 212 SER A CA 1
ATOM 1656 C C . SER A 1 212 ? -46.673 -2.859 2.081 1.00 65.94 212 SER A C 1
ATOM 1658 O O . SER A 1 212 ? -46.095 -3.698 2.765 1.00 65.94 212 SER A O 1
ATOM 1660 N N . GLN A 1 213 ? -47.295 -3.196 0.951 1.00 66.81 213 GLN A N 1
ATOM 1661 C CA . GLN A 1 213 ? -47.446 -4.565 0.456 1.00 66.81 213 GLN A CA 1
ATOM 1662 C C . GLN A 1 213 ? -46.148 -5.178 -0.095 1.00 66.81 213 GLN A C 1
ATOM 1664 O O . GLN A 1 213 ? -46.071 -6.394 -0.229 1.00 66.81 213 GLN A O 1
ATOM 1669 N N . LEU A 1 214 ? -45.105 -4.382 -0.364 1.00 61.16 214 LEU A N 1
ATOM 1670 C CA . LEU A 1 214 ? -43.840 -4.900 -0.913 1.00 61.16 214 LEU A CA 1
ATOM 1671 C C . LEU A 1 214 ? -43.053 -5.806 0.053 1.00 61.16 214 LEU A C 1
ATOM 1673 O O . LEU A 1 214 ? -42.172 -6.534 -0.389 1.00 61.16 214 LEU A O 1
ATOM 1677 N N . LEU A 1 215 ? -43.374 -5.796 1.350 1.00 61.16 215 LEU A N 1
ATOM 1678 C CA . LEU A 1 215 ? -42.723 -6.625 2.375 1.00 61.16 215 LEU A CA 1
ATOM 1679 C C . LEU A 1 215 ? -43.583 -7.816 2.847 1.00 61.16 215 LEU A C 1
ATOM 1681 O O . LEU A 1 215 ? -43.191 -8.513 3.778 1.00 61.16 215 LEU A O 1
ATOM 1685 N N . GLY A 1 216 ? -44.749 -8.051 2.234 1.00 62.12 216 GLY A N 1
ATOM 1686 C CA . GLY A 1 216 ? -45.773 -8.954 2.775 1.00 62.12 216 GLY A CA 1
ATOM 1687 C C . GLY A 1 216 ? -45.813 -10.389 2.243 1.00 62.12 216 GLY A C 1
ATOM 1688 O O . GLY A 1 216 ? -46.531 -11.199 2.820 1.00 62.12 216 GLY A O 1
ATOM 1689 N N . GLU A 1 217 ? -45.082 -10.745 1.185 1.00 61.56 217 GLU A N 1
ATOM 1690 C CA . GLU A 1 217 ? -45.201 -12.083 0.584 1.00 61.56 217 GLU A CA 1
ATOM 1691 C C . GLU A 1 217 ? -43.938 -12.921 0.795 1.00 61.56 217 GLU A C 1
ATOM 1693 O O . GLU A 1 217 ? -43.049 -12.976 -0.052 1.00 61.56 217 GLU A O 1
ATOM 1698 N N . GLN A 1 218 ? -43.867 -13.611 1.937 1.00 62.44 218 GLN A N 1
ATOM 1699 C CA . GLN A 1 218 ? -43.048 -14.815 2.051 1.00 62.44 218 GLN A CA 1
ATOM 1700 C C . GLN A 1 218 ? -43.974 -16.033 1.892 1.00 62.44 218 GLN A C 1
ATOM 1702 O O . GLN A 1 218 ? -44.884 -16.208 2.703 1.00 62.44 218 GLN A O 1
ATOM 1707 N N . PRO A 1 219 ? -43.785 -16.886 0.871 1.00 68.62 219 PRO A N 1
ATOM 1708 C CA . PRO A 1 219 ? -44.574 -18.100 0.733 1.00 68.62 219 PRO A CA 1
ATOM 1709 C C . PRO A 1 219 ? -44.163 -19.099 1.821 1.00 68.62 219 PRO A C 1
ATOM 1711 O O . PRO A 1 219 ? -43.027 -19.574 1.847 1.00 68.62 219 PRO A O 1
ATOM 1714 N N . THR A 1 220 ? -45.082 -19.446 2.722 1.00 64.50 220 THR A N 1
ATOM 1715 C CA . THR A 1 220 ? -44.915 -20.609 3.600 1.00 64.50 220 THR A CA 1
ATOM 1716 C C . THR A 1 220 ? -45.130 -21.870 2.770 1.00 64.50 220 THR A C 1
ATOM 1718 O O . THR A 1 220 ? -46.264 -22.197 2.421 1.00 64.50 220 THR A O 1
ATOM 1721 N N . SER A 1 221 ? -44.046 -22.571 2.429 1.00 63.59 221 SER A N 1
ATOM 1722 C CA . SER A 1 221 ? -44.143 -23.947 1.938 1.00 63.59 221 SER A CA 1
ATOM 1723 C C . SER A 1 221 ? -44.606 -24.834 3.086 1.00 63.59 221 SER A C 1
ATOM 1725 O O . SER A 1 221 ? -43.962 -24.876 4.136 1.00 63.59 221 SER A O 1
ATOM 1727 N N . SER A 1 222 ? -45.726 -25.515 2.861 1.00 62.12 222 SER A N 1
ATOM 1728 C CA . SER A 1 222 ? -46.069 -26.755 3.553 1.00 62.12 222 SER A CA 1
ATOM 1729 C C . SER A 1 222 ? -45.244 -27.922 3.016 1.00 62.12 222 SER A C 1
ATOM 1731 O O . SER A 1 222 ? -44.546 -27.731 1.989 1.00 62.12 222 SER A O 1
#

Radius of gyration: 46.73 Å; Cα contacts (8 Å, |Δi|>4): 16; chains: 1; bounding box: 124×81×104 Å

Organism: Glycine max (NCBI:txid3847)

pLDDT: mean 73.82, std 21.94, range [31.47, 98.75]

Mean predicted aligned error: 22.32 Å

Secondary structure (DSSP, 8-state):
--------------------------------HHHHHHHHHHHHHHHHHHHHHHTT--TTS-HHHHHHHHHHHHHHHHHHHHHHHHHHHHHHHHHHHHHHHHHHHHHHHHHHHHHHHHHHHHHHHHHHHT---TTSPPPPPPP-----------------------------------------------------PPPP--PPPGGGPPPGGGG-------

Sequence (222 aa):
MGSESVAPMVETSKNRSSSGKMNQGKVPRKIHKAEREKMKREHLNERFVDLASALDLNENNGKASILCETARLLKDLLSQIESLKKENVTLLSESHYMTMEKNELKEENCSLETQIEKLQGEIQARLAQSKPDLNVPPHEPPEQTNFPGQNLQLHTIEPNLQQGSTVLVVPFHPNLQASFPAPNVTEVTPKSMSVVSKPHARYPTPADSWPSQLLGEQPTSS

InterPro domains:
  IPR011598 Myc-type, basic helix-loop-helix (bHLH) domain [PS50888] (28-77)
  IPR036638 Helix-loop-helix DNA-binding domain superfamily [G3DSA:4.10.280.10] (20-94)
  IPR036638 Helix-loop-helix DNA-binding domain superfamily [SSF47459] (29-104)
  IPR057075 Iron-related transcription factor 3, bHLH domain [PF23177] (31-114)

Foldseek 3Di:
DDDDDDDDDDDDDDDDDDDDDDDDDDDPPPPPPVRVVVVVVVVVLVVLVVLCVVLVHDSPDDSVRSVVSVVVVVVVVVVVVVVVVVVVVVVVVVVVVVVVVVVVVVVVVVVVVVVVVVVVVVVVVVVVVPPDPPPDDDDDDDDDDDDDDDDPCPDPPPPPPPVPDPDDDDDDDPPDDDDDDDDDDDDDDDDDDPPDDDPDDDDDDPVNDDPPCVPPDDDDDD

Solvent-accessible surface area (backbone atoms only — not comparable to full-atom values): 15383 Å² total; per-residue (Å²): 142,77,85,90,84,86,87,89,84,91,84,91,84,88,83,84,88,82,93,81,88,81,93,73,78,99,61,84,76,83,69,52,74,68,60,55,50,49,55,53,51,52,53,53,47,51,54,51,48,54,52,22,56,77,66,78,42,61,87,86,56,50,72,67,54,51,52,51,51,51,56,51,49,51,52,54,51,51,52,49,52,55,48,50,53,52,50,50,54,51,51,53,51,50,54,49,50,54,51,50,52,55,49,52,53,48,53,51,49,53,54,50,53,52,52,51,52,51,52,51,50,52,52,52,53,49,54,63,69,65,59,71,73,87,83,64,78,88,78,84,80,85,88,79,91,83,85,86,86,87,75,98,63,81,73,85,73,75,72,80,73,74,77,72,78,84,78,84,84,75,90,82,78,83,81,88,79,79,87,84,80,90,78,85,87,80,94,75,89,80,87,84,84,79,90,74,76,78,81,77,94,67,78,85,50,85,87,70,58,77,75,79,66,85,80,67,83,76,85,80,79,128